Protein AF-A0A953UBF7-F1 (afdb_monomer)

pLDDT: mean 77.96, std 16.89, range [33.72, 96.62]

Nearest PDB structures (foldseek):
  8uew-assembly1_1Y  TM=4.048E-01  e=5.130E+00  Sus scrofa
  1o1o-assembly1_B  TM=3.151E-01  e=7.560E+00  Homo sapiens
  1bbb-assembly1_A  TM=2.854E-01  e=8.329E+00  Homo sapiens

Foldseek 3Di:
DDDDPDDPVVVVVVCVVPPPDPVSVVVVVVVVLVVLLVQQDDVVLLVVLLVLLLVLLVVLCVVPPVVLVVDPLSSVLSSQLSVQLSSQLSSLRSPDDPVDDDPCSQVVSLVRSLVRSCVRNVVRDDPVSSVRSSVSSSVLSVLSCVLDPSVVSVCPPPPPVVVVVVCVVCVVVNVVSVVVVVVVVVCVVVVVVVVVVVD

Secondary structure (DSSP, 8-state):
-------HHHHHHHHHHH--SHHHHHHHHHHHHHHHHHHHS-HHHHHHHHHHHHHHHHHHHHHH-THHHHSHHHHHHHHHHHHHHHHHHHHHHHH--TTS--TTHHHHHHHHHHHHHHHHHTTTS-HHHHHHHHHHHHHHHHHHHHHS-GGGGGGGGS-TTTHHHHHHHHHHHHHHHHHHHHHHHHHHHHHHHHHHH--

Radius of gyration: 20.27 Å; Cα contacts (8 Å, |Δi|>4): 145; chains: 1; bounding box: 44×52×52 Å

Mean predicted aligned error: 11.87 Å

Solvent-accessible surface area (backbone atoms only — not comparable to full-atom values): 11064 Å² total; per-residue (Å²): 137,89,75,76,85,69,61,75,67,62,57,53,52,55,49,64,75,67,45,88,39,75,66,60,46,53,52,51,53,50,52,52,50,52,57,40,30,66,59,34,50,57,68,67,58,53,48,53,49,54,49,50,27,42,50,32,35,52,56,37,27,62,74,79,43,52,64,39,75,72,35,72,68,36,47,54,41,57,46,44,20,43,50,41,21,52,54,40,37,44,49,47,57,48,69,55,60,85,88,67,82,55,92,59,50,66,57,54,34,46,52,53,9,42,52,45,13,50,64,61,24,60,90,60,45,61,65,69,45,49,54,53,17,43,53,52,19,46,60,59,44,48,54,53,47,70,67,55,52,58,70,60,59,67,49,78,81,53,69,74,76,66,62,64,68,60,57,70,70,45,55,64,56,44,51,54,44,52,49,50,53,48,48,52,50,50,50,50,51,56,48,53,56,48,59,68,69,76,110

Structure (mmCIF, N/CA/C/O backbone):
data_AF-A0A953UBF7-F1
#
_entry.id   AF-A0A953UBF7-F1
#
loop_
_atom_site.group_PDB
_atom_site.id
_atom_site.type_symbol
_atom_site.label_atom_id
_atom_site.label_alt_id
_atom_site.label_comp_id
_atom_site.label_asym_id
_atom_site.label_entity_id
_atom_site.label_seq_id
_atom_site.pdbx_PDB_ins_code
_atom_site.Cartn_x
_atom_site.Cartn_y
_atom_site.Cartn_z
_atom_site.occupancy
_atom_site.B_iso_or_equiv
_atom_site.auth_seq_id
_atom_site.auth_comp_id
_atom_site.auth_asym_id
_atom_site.auth_atom_id
_atom_site.pdbx_PDB_model_num
ATOM 1 N N . MET A 1 1 ? -28.865 0.551 2.578 1.00 33.72 1 MET A N 1
ATOM 2 C CA . MET A 1 1 ? -29.282 -0.456 3.577 1.00 33.72 1 MET A CA 1
ATOM 3 C C . MET A 1 1 ? -28.766 -0.036 4.948 1.00 33.72 1 MET A C 1
ATOM 5 O O . MET A 1 1 ? -27.561 -0.064 5.179 1.00 33.72 1 MET A O 1
ATOM 9 N N . LEU A 1 2 ? -29.677 0.472 5.781 1.00 41.56 2 LEU A N 1
ATOM 10 C CA . LEU A 1 2 ? -29.469 0.874 7.172 1.00 41.56 2 LEU A CA 1
ATOM 11 C C . LEU A 1 2 ? -29.813 -0.330 8.051 1.00 41.56 2 LEU A C 1
ATOM 13 O O . LEU A 1 2 ? -30.985 -0.585 8.298 1.00 41.56 2 LEU A O 1
ATOM 17 N N . ILE A 1 3 ? -28.807 -1.086 8.480 1.00 40.62 3 ILE A N 1
ATOM 18 C CA . ILE A 1 3 ? -28.975 -2.017 9.598 1.00 40.62 3 ILE A CA 1
ATOM 19 C C . ILE A 1 3 ? -28.558 -1.218 10.838 1.00 40.62 3 ILE A C 1
ATOM 21 O O . ILE A 1 3 ? -27.410 -0.751 10.876 1.00 40.62 3 ILE A O 1
ATOM 25 N N . PRO A 1 4 ? -29.462 -0.965 11.803 1.00 43.62 4 PRO A N 1
ATOM 26 C CA . PRO A 1 4 ? -29.075 -0.317 13.046 1.00 43.62 4 PRO A CA 1
ATOM 27 C C . PRO A 1 4 ? -28.017 -1.192 13.734 1.00 43.62 4 PRO A C 1
ATOM 29 O O . PRO A 1 4 ? -28.071 -2.416 13.617 1.00 43.62 4 PRO A O 1
ATOM 32 N N . PRO A 1 5 ? -27.009 -0.608 14.401 1.00 46.31 5 PRO A N 1
ATOM 33 C CA . PRO A 1 5 ? -26.047 -1.402 15.147 1.00 46.31 5 PRO A CA 1
ATOM 34 C C . PRO A 1 5 ? -26.807 -2.141 16.251 1.00 46.31 5 PRO A C 1
ATOM 36 O O . PRO A 1 5 ? -27.231 -1.518 17.219 1.00 46.31 5 PRO A O 1
ATOM 39 N N . ALA A 1 6 ? -27.006 -3.448 16.076 1.00 48.78 6 ALA A N 1
ATOM 40 C CA . ALA A 1 6 ? -27.524 -4.309 17.123 1.00 48.78 6 ALA A CA 1
ATOM 41 C C . ALA A 1 6 ? -26.631 -4.175 18.363 1.00 48.78 6 ALA A C 1
ATOM 43 O O . ALA A 1 6 ? -25.410 -3.983 18.251 1.00 48.78 6 ALA A O 1
ATOM 44 N N . CYS A 1 7 ? -27.261 -4.193 19.536 1.00 50.72 7 CYS A N 1
ATOM 45 C CA . CYS A 1 7 ? -26.584 -4.087 20.816 1.00 50.72 7 CYS A CA 1
ATOM 46 C C . CYS A 1 7 ? -25.450 -5.116 20.859 1.00 50.72 7 CYS A C 1
ATOM 48 O O . CYS A 1 7 ? -25.650 -6.304 20.621 1.00 50.72 7 CYS A O 1
ATOM 50 N N . ARG A 1 8 ? -24.228 -4.627 21.102 1.00 50.94 8 ARG A N 1
ATOM 51 C CA . ARG A 1 8 ? -22.966 -5.378 20.987 1.00 50.94 8 ARG A CA 1
ATOM 52 C C . ARG A 1 8 ? -22.959 -6.686 21.793 1.00 50.94 8 ARG A C 1
ATOM 54 O O . ARG A 1 8 ? -22.188 -7.578 21.465 1.00 50.94 8 ARG A O 1
ATOM 61 N N . GLU A 1 9 ? -23.786 -6.771 22.827 1.00 54.16 9 GLU A N 1
ATOM 62 C CA . GLU A 1 9 ? -23.867 -7.900 23.754 1.00 54.16 9 GLU A CA 1
ATOM 63 C C . GLU A 1 9 ? -24.744 -9.041 23.216 1.00 54.16 9 GLU A C 1
ATOM 65 O O . GLU A 1 9 ? -24.348 -10.197 23.319 1.00 54.16 9 GLU A O 1
ATOM 70 N N . GLU A 1 10 ? -25.852 -8.738 22.533 1.00 54.81 10 GLU A N 1
ATOM 71 C CA . GLU A 1 10 ? -26.750 -9.758 21.964 1.00 54.81 10 GLU A CA 1
ATOM 72 C C . GLU A 1 10 ? -26.111 -10.459 20.757 1.00 54.81 10 GLU A C 1
ATOM 74 O O . GLU A 1 10 ? -26.178 -11.676 20.632 1.00 54.81 10 GLU A O 1
ATOM 79 N N . VAL A 1 11 ? -25.392 -9.714 19.909 1.00 55.94 11 VAL A N 1
ATOM 80 C CA . VAL A 1 11 ? -24.747 -10.268 18.702 1.00 55.94 11 VAL A CA 1
ATOM 81 C C . VAL A 1 11 ? -23.571 -11.189 19.041 1.00 55.94 11 VAL A C 1
ATOM 83 O O . VAL A 1 11 ? -23.317 -12.148 18.321 1.00 55.94 11 VAL A O 1
ATOM 86 N N . LEU A 1 12 ? -22.827 -10.906 20.116 1.00 55.75 12 LEU A N 1
ATOM 87 C CA . LEU A 1 12 ? -21.696 -11.744 20.529 1.00 55.75 12 LEU A CA 1
ATOM 88 C C . LEU A 1 12 ? -22.151 -13.029 21.232 1.00 55.75 12 LEU A C 1
ATOM 90 O O . LEU A 1 12 ? -21.499 -14.053 21.040 1.00 55.75 12 LEU A O 1
ATOM 94 N N . GLY A 1 13 ? -23.254 -12.983 21.989 1.00 61.88 13 GLY A N 1
ATOM 95 C CA . GLY A 1 13 ? -23.862 -14.175 22.590 1.00 61.88 13 GLY A CA 1
ATOM 96 C C . GLY A 1 13 ? -24.376 -15.150 21.530 1.00 61.88 13 GLY A C 1
ATOM 97 O O . GLY A 1 13 ? -24.009 -16.322 21.545 1.00 61.88 13 GLY A O 1
ATOM 98 N N . ASP A 1 14 ? -25.105 -14.638 20.537 1.00 61.62 14 ASP A N 1
ATOM 99 C CA . ASP A 1 14 ? -25.700 -15.452 19.466 1.00 61.62 14 ASP A CA 1
ATOM 100 C C . ASP A 1 14 ? -24.624 -16.056 18.533 1.00 61.62 14 ASP A C 1
ATOM 102 O O . ASP A 1 14 ? -24.662 -17.227 18.156 1.00 61.62 14 ASP A O 1
ATOM 106 N N . LEU A 1 15 ? -23.558 -15.296 18.237 1.00 58.00 15 LEU A N 1
ATOM 107 C CA . LEU A 1 15 ? -22.412 -15.787 17.457 1.00 58.00 15 LEU A CA 1
ATOM 108 C C . LEU A 1 15 ? -21.584 -16.855 18.185 1.00 58.00 15 LEU A C 1
ATOM 110 O O . LEU A 1 15 ? -20.950 -17.688 17.530 1.00 58.00 15 LEU A O 1
ATOM 114 N N . GLN A 1 16 ? -21.539 -16.824 19.517 1.00 62.28 16 GLN A N 1
ATOM 115 C CA . GLN A 1 16 ? -20.818 -17.822 20.304 1.00 62.28 16 GLN A CA 1
ATOM 116 C C . GLN A 1 16 ? -21.568 -19.159 20.331 1.00 62.28 16 GLN A C 1
ATOM 118 O O . GLN A 1 16 ? -20.925 -20.206 20.266 1.00 62.28 16 GLN A O 1
ATOM 123 N N . GLU A 1 17 ? -22.901 -19.134 20.350 1.00 62.50 17 GLU A N 1
ATOM 124 C CA . GLU A 1 17 ? -23.731 -20.345 20.318 1.00 62.50 17 GLU A CA 1
ATOM 125 C C . GLU A 1 17 ? -23.781 -20.992 18.920 1.00 62.50 17 GLU A C 1
ATOM 127 O O . GLU A 1 17 ? -23.814 -22.219 18.805 1.00 62.50 17 GLU A O 1
ATOM 132 N N . GLU A 1 18 ? -23.684 -20.203 17.841 1.00 59.03 18 GLU A N 1
ATOM 133 C CA . GLU A 1 18 ? -23.778 -20.710 16.460 1.00 59.03 18 GLU A CA 1
ATOM 134 C C . GLU A 1 18 ? -22.432 -21.038 15.775 1.00 59.03 18 GLU A C 1
ATOM 136 O O . GLU A 1 18 ? -22.402 -21.625 14.682 1.00 59.03 18 GLU A O 1
ATOM 141 N N . SER A 1 19 ? -21.294 -20.682 16.382 1.00 56.00 19 SER A N 1
ATOM 142 C CA . SER A 1 19 ? -19.953 -20.852 15.790 1.00 56.00 19 SER A CA 1
ATOM 143 C C . SER A 1 19 ? -19.333 -22.240 16.011 1.00 56.00 19 SER A C 1
ATOM 145 O O . SER A 1 19 ? -18.126 -22.381 16.188 1.00 56.00 19 SER A O 1
ATOM 147 N N . ALA A 1 20 ? -20.127 -23.305 15.882 1.00 59.94 20 ALA A N 1
ATOM 148 C CA . ALA A 1 20 ? -19.626 -24.686 15.894 1.00 59.94 20 ALA A CA 1
ATOM 149 C C . ALA A 1 20 ? -18.762 -25.052 14.656 1.00 59.94 20 ALA A C 1
ATOM 151 O O . ALA A 1 20 ? -18.229 -26.156 14.575 1.00 59.94 20 ALA A O 1
ATOM 152 N N . GLY A 1 21 ? -18.603 -24.144 13.679 1.00 72.44 21 GLY A N 1
ATOM 153 C CA . GLY A 1 21 ? -17.847 -24.374 12.443 1.00 72.44 21 GLY A CA 1
ATOM 154 C C . GLY A 1 21 ? -16.841 -23.267 12.112 1.00 72.44 21 GLY A C 1
ATOM 155 O O . GLY A 1 21 ? -17.192 -22.089 12.028 1.00 72.44 21 GLY A O 1
ATOM 156 N N . LEU A 1 22 ? -15.598 -23.667 11.818 1.00 73.69 22 LEU A N 1
ATOM 157 C CA . LEU A 1 22 ? -14.463 -22.780 11.513 1.00 73.69 22 LEU A CA 1
ATOM 158 C C . LEU A 1 22 ? -14.738 -21.823 10.332 1.00 73.69 22 LEU A C 1
ATOM 160 O O . LEU A 1 22 ? -14.312 -20.671 10.350 1.00 73.69 22 LEU A O 1
ATOM 164 N N . GLY A 1 23 ? -15.521 -22.260 9.337 1.00 76.88 23 GLY A N 1
ATOM 165 C CA . GLY A 1 23 ? -15.929 -21.422 8.201 1.00 76.88 23 GLY A CA 1
ATOM 166 C C . GLY A 1 23 ? -16.890 -20.285 8.574 1.00 76.88 23 GLY A C 1
ATOM 167 O O . GLY A 1 23 ? -16.700 -19.155 8.122 1.00 76.88 23 GLY A O 1
ATOM 168 N N . LYS A 1 24 ? -17.883 -20.546 9.441 1.00 76.69 24 LYS A N 1
ATOM 169 C CA . LYS A 1 24 ? -18.813 -19.509 9.930 1.00 76.69 24 LYS A CA 1
ATOM 170 C C . LYS A 1 24 ? -18.070 -18.471 10.773 1.00 76.69 24 LYS A C 1
ATOM 172 O O . LYS A 1 24 ? -18.290 -17.276 10.605 1.00 76.69 24 LYS A O 1
ATOM 177 N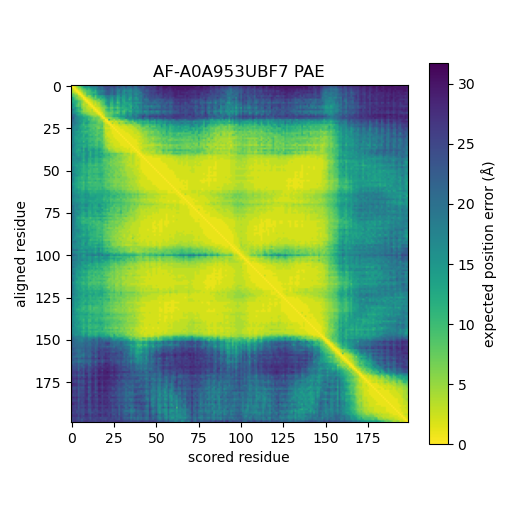 N . PHE A 1 25 ? -17.131 -18.920 11.608 1.00 76.00 25 PHE A N 1
ATOM 178 C CA . PHE A 1 25 ? -16.283 -18.035 12.407 1.00 76.00 25 PHE A CA 1
ATOM 179 C C . PHE A 1 25 ? -15.456 -17.076 11.534 1.00 76.00 25 PHE A C 1
ATOM 181 O O . PHE A 1 25 ? -15.487 -15.864 11.750 1.00 76.00 25 PHE A O 1
ATOM 188 N N . LEU A 1 26 ? -14.771 -17.592 10.504 1.00 79.25 26 LEU A N 1
ATOM 189 C CA . LEU A 1 26 ? -13.985 -16.762 9.581 1.00 79.25 26 LEU A CA 1
ATOM 190 C C . LEU A 1 26 ? -14.847 -15.723 8.856 1.00 79.25 26 LEU A C 1
ATOM 192 O O . LEU A 1 26 ? -14.457 -14.558 8.767 1.00 79.25 26 LEU A O 1
ATOM 196 N N . HIS A 1 27 ? -16.031 -16.117 8.382 1.00 77.62 27 HIS A N 1
ATOM 197 C CA . HIS A 1 27 ? -16.952 -15.199 7.715 1.00 77.62 27 HIS A CA 1
ATOM 198 C C . HIS A 1 27 ? -17.382 -14.054 8.644 1.00 77.62 27 HIS A C 1
ATOM 200 O O . HIS A 1 27 ? -17.322 -12.884 8.264 1.00 77.62 27 HIS A O 1
ATOM 206 N N . THR A 1 28 ? -17.737 -14.370 9.890 1.00 78.56 28 THR A N 1
ATOM 207 C CA . THR A 1 28 ? -18.098 -13.371 10.901 1.00 78.56 28 THR A CA 1
ATOM 208 C C . THR A 1 28 ? -16.956 -12.395 11.172 1.00 78.56 28 THR A C 1
ATOM 210 O O . THR A 1 28 ? -17.177 -11.181 11.178 1.00 78.56 28 THR A O 1
ATOM 213 N N . VAL A 1 29 ? -15.725 -12.891 11.341 1.00 76.94 29 VAL A N 1
ATOM 214 C CA . VAL A 1 29 ? -14.543 -12.038 11.550 1.00 76.94 29 VAL A CA 1
ATOM 215 C C . VAL A 1 29 ? -14.354 -11.080 10.372 1.00 76.94 29 VAL A C 1
ATOM 217 O O . VAL A 1 29 ? -14.191 -9.876 10.583 1.00 76.94 29 VAL A O 1
ATOM 220 N N . VAL A 1 30 ? -14.454 -11.576 9.136 1.00 78.75 30 VAL A N 1
ATOM 221 C CA . VAL A 1 30 ? -14.344 -10.748 7.924 1.00 78.75 30 VAL A CA 1
ATOM 222 C C . VAL A 1 30 ? -15.446 -9.686 7.876 1.00 78.75 30 VAL A C 1
ATOM 224 O O . VAL A 1 30 ? -15.151 -8.513 7.639 1.00 78.75 30 VAL A O 1
ATOM 227 N N . CYS A 1 31 ? -16.698 -10.040 8.170 1.00 79.00 31 CYS A N 1
ATOM 228 C CA . CYS A 1 31 ? -17.802 -9.078 8.211 1.00 79.00 31 CYS A CA 1
ATOM 229 C C . CYS A 1 31 ? -17.588 -7.977 9.260 1.00 79.00 31 CYS A C 1
ATOM 231 O O . CYS A 1 31 ? -17.837 -6.802 8.973 1.00 79.00 31 CYS A O 1
ATOM 233 N N . VAL A 1 32 ? -17.096 -8.326 10.453 1.00 79.12 32 VAL A N 1
ATOM 234 C CA . VAL A 1 32 ? -16.794 -7.353 11.516 1.00 79.12 32 VAL A CA 1
ATOM 235 C C . VAL A 1 32 ? -15.674 -6.408 11.083 1.00 79.12 32 VAL A C 1
ATOM 237 O O . VAL A 1 32 ? -15.807 -5.191 11.245 1.00 79.12 32 VAL A O 1
ATOM 240 N N . VAL A 1 33 ? -14.604 -6.941 10.485 1.00 78.12 33 VAL A N 1
ATOM 241 C CA . VAL A 1 33 ? -13.491 -6.138 9.959 1.00 78.12 33 VAL A CA 1
ATOM 242 C C . VAL A 1 33 ? -13.985 -5.183 8.873 1.00 78.12 33 VAL A C 1
ATOM 244 O O . VAL A 1 33 ? -13.765 -3.979 8.988 1.00 78.12 33 VAL A O 1
ATOM 247 N N . ILE A 1 34 ? -14.729 -5.676 7.877 1.00 79.25 34 ILE A N 1
ATOM 248 C CA . ILE A 1 34 ? -15.281 -4.851 6.789 1.00 79.25 34 ILE A CA 1
ATOM 249 C C . ILE A 1 34 ? -16.204 -3.763 7.344 1.00 79.25 34 ILE A C 1
ATOM 251 O O . ILE A 1 34 ? -16.106 -2.598 6.949 1.00 79.25 34 ILE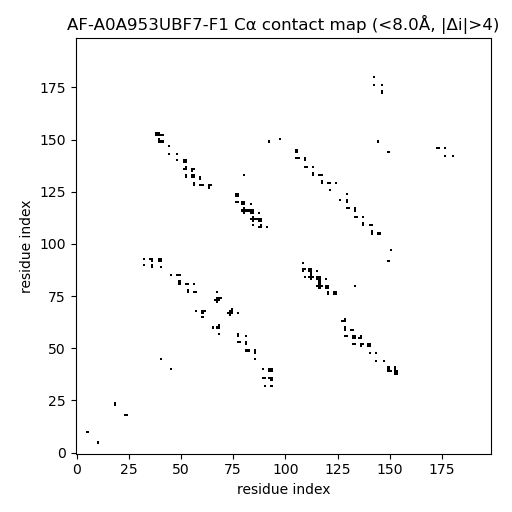 A O 1
ATOM 255 N N . SER A 1 35 ? -17.083 -4.109 8.289 1.00 77.31 35 SER A N 1
ATOM 256 C CA . SER A 1 35 ? -17.969 -3.125 8.910 1.00 77.31 35 SER A CA 1
ATOM 257 C C . SER A 1 35 ? -17.190 -2.055 9.670 1.00 77.31 35 SER A C 1
ATOM 259 O O . SER A 1 35 ? -17.648 -0.911 9.725 1.00 77.31 35 SER A O 1
ATOM 261 N N . ARG A 1 36 ? -16.060 -2.406 10.289 1.00 79.88 36 ARG A N 1
ATOM 262 C CA . ARG A 1 36 ? -15.226 -1.454 11.024 1.00 79.88 36 ARG A CA 1
ATOM 263 C C . ARG A 1 36 ? -14.479 -0.537 10.067 1.00 79.88 36 ARG A C 1
ATOM 265 O O . ARG A 1 36 ? -14.628 0.672 10.198 1.00 79.88 36 ARG A O 1
ATOM 272 N N . VAL A 1 37 ? -13.812 -1.101 9.060 1.00 79.88 37 VAL A N 1
ATOM 273 C CA . VAL A 1 37 ? -13.119 -0.355 7.996 1.00 79.88 37 VAL A CA 1
ATOM 274 C C . VAL A 1 37 ? -14.063 0.646 7.335 1.00 79.88 37 VAL A C 1
ATOM 276 O O . VAL A 1 37 ? -13.744 1.826 7.238 1.00 79.88 37 VAL A O 1
ATOM 279 N N . ARG A 1 38 ? -15.284 0.227 6.981 1.00 78.44 38 ARG A N 1
ATOM 280 C CA . ARG A 1 38 ? -16.285 1.119 6.374 1.00 78.44 38 ARG A CA 1
ATOM 281 C C . ARG A 1 38 ? -16.685 2.301 7.270 1.00 78.44 38 ARG A C 1
ATOM 283 O O . ARG A 1 38 ? -17.118 3.326 6.756 1.00 78.44 38 ARG A O 1
ATOM 290 N N . ARG A 1 39 ? -16.603 2.158 8.596 1.00 74.94 39 ARG A N 1
ATOM 291 C CA . ARG A 1 39 ? -16.935 3.228 9.555 1.00 74.94 39 ARG A CA 1
ATOM 292 C C . ARG A 1 39 ? -15.747 4.136 9.870 1.00 74.94 39 ARG A C 1
ATOM 294 O O . ARG A 1 39 ? -15.970 5.257 10.313 1.00 74.94 39 ARG A O 1
ATOM 301 N N . THR A 1 40 ? -14.517 3.653 9.704 1.00 76.62 40 THR A N 1
ATOM 302 C CA . THR A 1 40 ? -13.296 4.385 10.079 1.00 76.62 40 THR A CA 1
ATOM 303 C C . THR A 1 40 ? -12.581 5.024 8.900 1.00 76.62 40 THR A C 1
ATOM 305 O O . THR A 1 40 ? -11.882 6.013 9.085 1.00 76.62 40 THR A O 1
ATOM 308 N N . SER A 1 41 ? -12.745 4.476 7.701 1.00 79.00 41 SER A N 1
ATOM 309 C CA . SER A 1 41 ? -12.047 4.939 6.509 1.00 79.00 41 SER A CA 1
ATOM 310 C C . SER A 1 41 ? -12.970 5.795 5.646 1.00 79.00 41 SER A C 1
ATOM 312 O O . SER A 1 41 ? -14.020 5.335 5.196 1.00 79.00 41 SER A O 1
ATOM 314 N N . ASP A 1 42 ? -12.565 7.039 5.396 1.00 83.69 42 ASP A N 1
ATOM 315 C CA . ASP A 1 42 ? -13.199 7.884 4.386 1.00 83.69 42 ASP A CA 1
ATOM 316 C C . ASP A 1 42 ? -12.857 7.323 2.990 1.00 83.69 42 ASP A C 1
ATOM 318 O O . ASP A 1 42 ? -11.670 7.232 2.650 1.00 83.69 42 ASP A O 1
ATOM 322 N N . PRO A 1 43 ? -13.855 6.930 2.172 1.00 83.31 43 PRO A N 1
ATOM 323 C CA . PRO A 1 43 ? -13.607 6.348 0.856 1.00 83.31 43 PRO A CA 1
ATOM 324 C C . PRO A 1 43 ? -12.833 7.287 -0.077 1.00 83.31 43 PRO A C 1
ATOM 326 O O . PRO A 1 43 ? -12.088 6.802 -0.927 1.00 83.31 43 PRO A O 1
ATOM 329 N N . VAL A 1 44 ? -12.964 8.609 0.082 1.00 86.38 44 VAL A N 1
ATOM 330 C CA . VAL A 1 44 ? -12.231 9.584 -0.739 1.00 86.38 44 VAL A CA 1
ATOM 331 C C . VAL A 1 44 ? -10.750 9.583 -0.369 1.00 86.38 44 VAL A C 1
ATOM 333 O O . VAL A 1 44 ? -9.900 9.559 -1.256 1.00 86.38 44 VAL A O 1
ATOM 336 N N . VAL A 1 45 ? -10.429 9.546 0.928 1.00 88.00 45 VAL A N 1
ATOM 337 C CA . VAL A 1 45 ? -9.038 9.479 1.408 1.00 88.00 45 VAL A CA 1
ATOM 338 C C . VAL A 1 45 ? -8.388 8.176 0.966 1.00 88.00 45 VAL A C 1
ATOM 340 O O . VAL A 1 45 ? -7.308 8.205 0.385 1.00 88.00 45 VAL A O 1
ATOM 343 N N . VAL A 1 46 ? -9.083 7.051 1.134 1.00 90.38 46 VAL A N 1
ATOM 344 C CA . VAL A 1 46 ? -8.619 5.740 0.656 1.00 90.38 46 VAL A CA 1
ATOM 345 C C . VAL A 1 46 ? -8.343 5.752 -0.845 1.00 90.38 46 VAL A C 1
ATOM 347 O O . VAL A 1 46 ? -7.332 5.210 -1.285 1.00 90.38 46 VAL A O 1
ATOM 350 N N . LEU A 1 47 ? -9.226 6.357 -1.643 1.00 89.56 47 LEU A N 1
ATOM 351 C CA . LEU A 1 47 ? -9.045 6.433 -3.089 1.00 89.56 47 LEU A CA 1
ATOM 352 C C . LEU A 1 47 ? -7.834 7.299 -3.460 1.00 89.56 47 LEU A C 1
ATOM 354 O O . LEU A 1 47 ? -7.053 6.904 -4.324 1.00 89.56 47 LEU A O 1
ATOM 358 N N . MET A 1 48 ? -7.647 8.445 -2.795 1.00 91.38 48 MET A N 1
ATOM 359 C CA . MET A 1 48 ? -6.457 9.285 -2.979 1.00 91.38 48 MET A CA 1
ATOM 360 C C . MET A 1 48 ? -5.180 8.519 -2.633 1.00 91.38 48 MET A C 1
ATOM 362 O O . MET A 1 48 ? -4.205 8.589 -3.380 1.00 91.38 48 MET A O 1
ATOM 366 N N . GLU A 1 49 ? -5.192 7.755 -1.541 1.00 93.31 49 GLU A N 1
ATOM 367 C CA . GLU A 1 49 ? -4.065 6.914 -1.153 1.00 93.31 49 GLU A CA 1
ATOM 368 C C . GLU A 1 49 ? -3.793 5.826 -2.202 1.00 93.31 49 GLU A C 1
ATOM 370 O O . GLU A 1 49 ? -2.671 5.686 -2.693 1.00 93.31 49 GLU A O 1
ATOM 375 N N . ALA A 1 50 ? -4.825 5.098 -2.622 1.00 94.12 50 ALA A N 1
ATOM 376 C CA . ALA A 1 50 ? -4.690 4.051 -3.627 1.00 94.12 50 ALA A CA 1
ATOM 377 C C . ALA A 1 50 ? -4.117 4.600 -4.945 1.00 94.12 50 ALA A C 1
ATOM 379 O O . ALA A 1 50 ? -3.203 4.002 -5.513 1.00 94.12 50 ALA A O 1
ATOM 380 N N . LEU A 1 51 ? -4.590 5.766 -5.397 1.00 93.12 51 LEU A N 1
ATOM 381 C CA . LEU A 1 51 ? -4.080 6.429 -6.597 1.00 93.12 51 LEU A CA 1
ATOM 382 C C . LEU A 1 51 ? -2.635 6.907 -6.422 1.00 93.12 51 LEU A C 1
ATOM 384 O O . LEU A 1 51 ? -1.815 6.696 -7.315 1.00 93.12 51 LEU A O 1
ATOM 388 N N . ALA A 1 52 ? -2.289 7.512 -5.285 1.00 93.69 52 ALA A N 1
ATOM 389 C CA . ALA A 1 52 ? -0.929 7.978 -5.021 1.00 93.69 52 ALA A CA 1
ATOM 390 C C . ALA A 1 52 ? 0.074 6.813 -4.993 1.00 93.69 52 ALA A C 1
ATOM 392 O O . ALA A 1 52 ? 1.147 6.901 -5.589 1.00 93.69 52 ALA A O 1
ATOM 393 N N . LEU A 1 53 ? -0.288 5.693 -4.361 1.00 95.50 53 LEU A N 1
ATOM 394 C CA . LEU A 1 53 ? 0.560 4.500 -4.342 1.00 95.50 53 LEU A CA 1
ATOM 395 C C . LEU A 1 53 ? 0.660 3.863 -5.721 1.00 95.50 53 LEU A C 1
ATOM 397 O O . LEU A 1 53 ? 1.759 3.582 -6.188 1.00 95.50 53 LEU A O 1
ATOM 401 N N . TYR A 1 54 ? -0.466 3.653 -6.396 1.00 94.81 54 TYR A N 1
ATOM 402 C CA . TYR A 1 54 ? -0.449 3.015 -7.705 1.00 94.81 54 TYR A CA 1
ATOM 403 C C . TYR A 1 54 ? 0.340 3.841 -8.732 1.00 94.81 54 TYR A C 1
ATOM 405 O O . TYR A 1 54 ? 1.168 3.294 -9.458 1.00 94.81 54 TYR A O 1
ATOM 413 N N . THR A 1 55 ? 0.170 5.167 -8.741 1.00 94.69 55 THR A N 1
ATOM 414 C CA . THR A 1 55 ? 0.935 6.058 -9.631 1.00 94.69 55 THR A CA 1
ATOM 415 C C . THR A 1 55 ? 2.430 6.041 -9.314 1.00 94.69 55 THR A C 1
ATOM 417 O O . THR A 1 55 ? 3.226 5.991 -10.248 1.00 94.69 55 THR A O 1
ATOM 420 N N . ALA A 1 56 ? 2.832 5.986 -8.037 1.00 95.1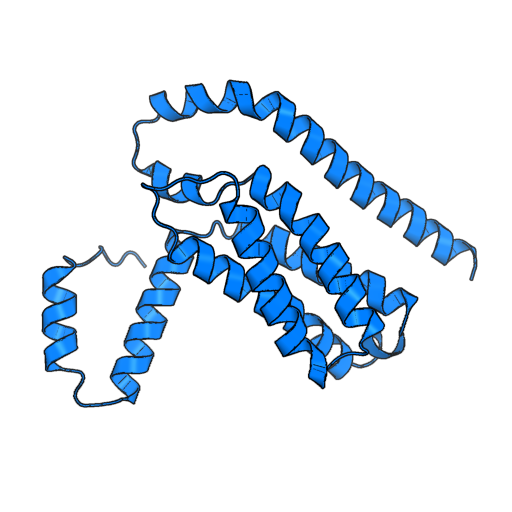9 56 ALA A N 1
ATOM 421 C CA . ALA A 1 56 ? 4.236 5.806 -7.652 1.00 95.19 56 ALA A CA 1
ATOM 422 C C . ALA A 1 56 ? 4.844 4.534 -8.266 1.00 95.19 56 ALA A C 1
ATOM 424 O O . ALA A 1 56 ? 5.928 4.582 -8.848 1.00 95.19 56 ALA A O 1
ATOM 425 N N . PHE A 1 57 ? 4.128 3.411 -8.191 1.00 95.88 57 PHE A N 1
ATOM 426 C CA . PHE A 1 57 ? 4.564 2.146 -8.784 1.00 95.88 57 PHE A CA 1
ATOM 427 C C . PHE A 1 57 ? 4.631 2.202 -10.311 1.00 95.88 57 PHE A C 1
ATOM 429 O O . PHE A 1 57 ? 5.630 1.768 -10.884 1.00 95.88 57 PHE A O 1
ATOM 436 N N . VAL A 1 58 ? 3.628 2.783 -10.972 1.00 95.69 58 VAL A N 1
ATOM 437 C CA . VAL A 1 58 ? 3.613 2.937 -12.437 1.00 95.69 5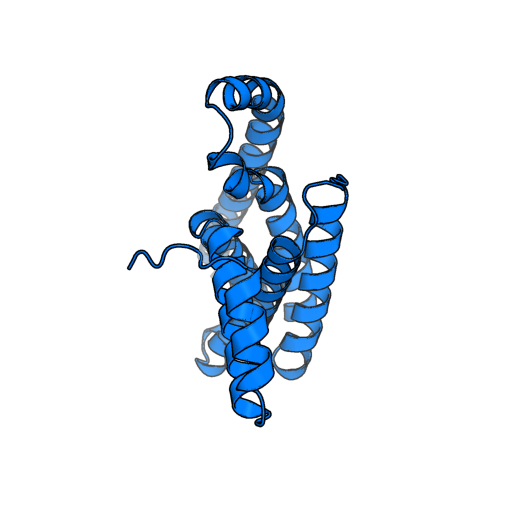8 VAL A CA 1
ATOM 438 C C . VAL A 1 58 ? 4.766 3.815 -12.920 1.00 95.69 58 VAL A C 1
ATOM 440 O O . VAL A 1 58 ? 5.451 3.450 -13.874 1.00 95.69 58 VAL A O 1
ATOM 443 N N . VAL A 1 59 ? 5.024 4.945 -12.257 1.00 95.19 59 VAL A N 1
ATOM 444 C CA . VAL A 1 59 ? 6.117 5.861 -12.619 1.00 95.19 59 VAL A CA 1
ATOM 445 C C . VAL A 1 59 ? 7.470 5.176 -12.463 1.00 95.19 59 VAL A C 1
ATOM 447 O O . VAL A 1 59 ? 8.272 5.192 -13.396 1.00 95.19 59 VAL A O 1
ATOM 450 N N . VAL A 1 60 ? 7.714 4.508 -11.335 1.00 95.50 60 VAL A N 1
ATOM 451 C CA . VAL A 1 60 ? 8.982 3.799 -11.112 1.00 95.50 60 VAL A CA 1
ATOM 452 C C . VAL A 1 60 ? 9.151 2.634 -12.092 1.00 95.50 60 VAL A C 1
ATOM 454 O O . VAL A 1 60 ? 10.233 2.467 -12.657 1.00 95.50 60 VAL A O 1
ATOM 457 N N . ALA A 1 61 ? 8.093 1.861 -12.354 1.00 95.56 61 ALA A N 1
ATOM 458 C CA . ALA A 1 61 ? 8.125 0.797 -13.355 1.00 95.56 61 ALA A CA 1
ATOM 459 C C . ALA A 1 61 ? 8.412 1.354 -14.757 1.00 95.56 61 ALA A C 1
ATOM 461 O O . ALA A 1 61 ? 9.251 0.811 -15.465 1.00 95.56 61 ALA A O 1
ATOM 462 N N . SER A 1 62 ? 7.810 2.488 -15.135 1.00 96.44 62 SER A N 1
ATOM 463 C CA . SER A 1 62 ? 8.054 3.124 -16.439 1.00 96.44 62 SER A CA 1
ATOM 464 C C . SER A 1 62 ? 9.521 3.496 -16.684 1.00 96.44 62 SER A C 1
ATOM 466 O O . SER A 1 62 ? 9.948 3.548 -17.840 1.00 96.44 62 SER A O 1
ATOM 468 N N . TRP A 1 63 ? 10.268 3.739 -15.603 1.00 93.62 63 TRP A N 1
ATOM 469 C CA . TRP A 1 63 ? 11.674 4.130 -15.607 1.00 93.62 63 TRP A CA 1
ATOM 470 C C . TRP A 1 63 ? 12.631 2.943 -15.617 1.00 93.62 63 TRP A C 1
ATOM 472 O O . TRP A 1 63 ? 13.634 2.966 -16.324 1.00 93.62 63 TRP A O 1
ATOM 482 N N . ILE A 1 64 ? 12.337 1.920 -14.819 1.00 93.94 64 ILE A N 1
ATOM 483 C CA . ILE A 1 64 ? 13.258 0.802 -14.590 1.00 93.94 64 ILE A CA 1
ATOM 484 C C . ILE A 1 64 ? 12.940 -0.380 -15.503 1.00 93.94 64 ILE A C 1
ATOM 486 O O . ILE A 1 64 ? 13.850 -0.976 -16.072 1.00 93.94 64 ILE A O 1
ATOM 490 N N . ASP A 1 65 ? 11.663 -0.733 -15.631 1.00 92.56 65 ASP A N 1
ATOM 491 C CA . ASP A 1 65 ? 11.227 -1.920 -16.358 1.00 92.56 65 ASP A CA 1
ATOM 492 C C . ASP A 1 65 ? 9.862 -1.688 -17.012 1.00 92.56 65 ASP A C 1
ATOM 494 O O . ASP A 1 65 ? 8.791 -2.007 -16.488 1.00 92.56 65 ASP A O 1
ATOM 498 N N . ARG A 1 66 ? 9.920 -1.105 -18.209 1.00 94.06 66 ARG A N 1
ATOM 499 C CA . ARG A 1 66 ? 8.739 -0.759 -19.004 1.00 94.06 66 ARG A CA 1
ATOM 500 C C . ARG A 1 66 ? 7.967 -1.992 -19.480 1.00 94.06 66 ARG A C 1
ATOM 502 O O . ARG A 1 66 ? 6.802 -1.845 -19.842 1.00 94.06 66 ARG A O 1
ATOM 509 N N . ALA A 1 67 ? 8.580 -3.181 -19.476 1.00 94.25 67 ALA A N 1
ATOM 510 C CA . ALA A 1 67 ? 7.917 -4.416 -19.890 1.00 94.25 67 ALA A CA 1
ATOM 511 C C . ALA A 1 67 ? 6.764 -4.782 -18.941 1.00 94.25 67 ALA A C 1
ATOM 513 O O . ALA A 1 67 ? 5.722 -5.240 -19.407 1.00 94.25 67 ALA A O 1
ATOM 514 N N . LEU A 1 68 ? 6.889 -4.460 -17.646 1.00 92.88 68 LEU A N 1
ATOM 515 C CA . LEU A 1 68 ? 5.826 -4.648 -16.647 1.00 92.88 68 LEU A CA 1
ATOM 516 C C . LEU A 1 68 ? 4.536 -3.885 -16.973 1.00 92.88 68 LEU A C 1
ATOM 518 O O . LEU A 1 68 ? 3.463 -4.295 -16.545 1.00 92.88 68 LEU A O 1
ATOM 522 N N . LEU A 1 69 ? 4.633 -2.768 -17.700 1.00 94.81 69 LEU A N 1
ATOM 523 C CA . LEU A 1 69 ? 3.473 -1.954 -18.078 1.00 94.81 69 LEU A CA 1
ATOM 524 C C . LEU A 1 69 ? 2.796 -2.442 -19.362 1.00 94.81 69 LEU A C 1
ATOM 526 O O . LEU A 1 69 ? 1.649 -2.084 -19.619 1.00 94.81 69 LEU A O 1
ATOM 530 N N . LEU A 1 70 ? 3.515 -3.210 -20.182 1.00 95.81 70 LEU A N 1
ATOM 531 C CA . LEU A 1 70 ? 3.006 -3.750 -21.441 1.00 95.81 70 LEU A CA 1
ATOM 532 C C . LEU A 1 70 ? 2.324 -5.105 -21.238 1.00 95.81 70 LEU A C 1
ATOM 534 O O . LEU A 1 70 ? 1.411 -5.446 -21.986 1.00 95.81 70 LEU A O 1
ATOM 538 N N . ASP A 1 71 ? 2.758 -5.861 -20.230 1.00 94.56 71 ASP A N 1
ATOM 539 C CA . ASP A 1 71 ? 2.171 -7.144 -19.868 1.00 94.56 71 ASP A CA 1
ATOM 540 C C . ASP A 1 71 ? 0.966 -6.961 -18.917 1.00 94.56 71 ASP A C 1
ATOM 542 O O . ASP A 1 71 ? 1.121 -6.398 -17.827 1.00 94.56 71 ASP A O 1
ATOM 546 N N . PRO A 1 72 ? -0.238 -7.462 -19.263 1.00 94.25 72 PRO A N 1
ATOM 547 C CA . PRO A 1 72 ? -1.388 -7.465 -18.360 1.00 94.25 72 PRO A CA 1
ATOM 548 C C . PRO A 1 72 ? -1.108 -8.128 -17.005 1.00 94.25 72 PRO A C 1
ATOM 550 O O . PRO A 1 72 ? -1.611 -7.662 -15.978 1.00 94.25 72 PRO A O 1
ATOM 553 N N . ALA A 1 73 ? -0.298 -9.194 -16.979 1.00 94.75 73 ALA A N 1
ATOM 554 C CA . ALA A 1 73 ? 0.086 -9.845 -15.727 1.00 94.75 73 ALA A CA 1
ATOM 555 C C . ALA A 1 73 ? 1.034 -8.958 -14.902 1.00 94.75 73 ALA A C 1
ATOM 557 O O . ALA A 1 73 ? 0.893 -8.878 -13.680 1.00 94.75 73 ALA A O 1
ATOM 558 N N . GLY A 1 74 ? 1.932 -8.227 -15.571 1.00 93.62 74 GLY A N 1
ATOM 559 C CA . GLY A 1 74 ? 2.805 -7.221 -14.966 1.00 93.62 74 GLY A CA 1
ATOM 560 C C . GLY A 1 74 ? 2.029 -6.074 -14.313 1.00 93.62 74 GLY A C 1
ATOM 561 O O . GLY A 1 74 ? 2.328 -5.704 -13.177 1.00 93.62 74 GLY A O 1
ATOM 562 N N . LEU A 1 75 ? 0.970 -5.576 -14.959 1.00 93.19 75 LEU A N 1
ATOM 563 C CA . LEU A 1 75 ? 0.095 -4.542 -14.389 1.00 93.19 75 LEU A CA 1
ATOM 564 C C . LEU A 1 75 ? -0.628 -5.019 -13.122 1.00 93.19 75 LEU A C 1
ATOM 566 O O . LEU A 1 75 ? -0.741 -4.263 -12.152 1.00 93.19 75 LEU A O 1
ATOM 570 N N . LEU A 1 76 ? -1.096 -6.270 -13.115 1.00 94.56 76 LEU A N 1
ATOM 571 C CA . LEU A 1 76 ? -1.746 -6.868 -11.948 1.00 94.56 76 LEU A CA 1
ATOM 572 C C . LEU A 1 76 ? -0.744 -7.111 -10.808 1.00 94.56 76 LEU A C 1
ATOM 574 O O . LEU A 1 76 ? -1.041 -6.805 -9.651 1.00 94.56 76 LEU A O 1
ATOM 578 N N . ALA A 1 77 ? 0.466 -7.571 -11.133 1.00 95.38 77 ALA A N 1
ATOM 579 C CA . ALA A 1 77 ? 1.578 -7.683 -10.191 1.00 95.38 77 ALA A CA 1
ATOM 580 C C . ALA A 1 77 ? 1.959 -6.323 -9.578 1.00 95.38 77 ALA A C 1
ATOM 582 O O . ALA A 1 77 ? 2.243 -6.243 -8.382 1.00 95.38 77 ALA A O 1
ATOM 583 N N . LEU A 1 78 ? 1.895 -5.244 -10.366 1.00 95.62 78 LEU A N 1
ATOM 584 C CA . LEU A 1 78 ? 2.169 -3.878 -9.913 1.00 95.62 78 LEU A CA 1
ATOM 585 C C . LEU A 1 78 ? 1.147 -3.368 -8.886 1.00 95.62 78 LEU A C 1
ATOM 587 O O . LEU A 1 78 ? 1.483 -2.542 -8.039 1.00 95.62 78 LEU A O 1
ATOM 591 N N . ALA A 1 79 ? -0.096 -3.850 -8.955 1.00 96.06 79 ALA A N 1
ATOM 592 C CA . ALA A 1 79 ? -1.175 -3.449 -8.054 1.00 96.06 79 ALA A CA 1
ATOM 593 C C . ALA A 1 79 ? -1.132 -4.166 -6.693 1.00 96.06 79 ALA A C 1
ATOM 595 O O . ALA A 1 79 ? -1.681 -3.650 -5.715 1.00 96.06 79 ALA A O 1
ATOM 596 N N . ALA A 1 80 ? -0.469 -5.325 -6.599 1.00 95.88 80 ALA A N 1
ATOM 597 C CA . ALA A 1 80 ? -0.450 -6.131 -5.379 1.00 95.88 80 ALA A CA 1
ATOM 598 C C . ALA A 1 80 ? 0.215 -5.425 -4.172 1.00 95.88 80 ALA A C 1
ATOM 600 O O . ALA A 1 80 ? -0.405 -5.396 -3.105 1.00 95.88 80 ALA A O 1
ATOM 601 N N . PRO A 1 81 ? 1.405 -4.795 -4.287 1.00 96.62 81 PRO A N 1
ATOM 602 C CA . PRO A 1 81 ? 2.005 -4.075 -3.160 1.00 96.62 81 PRO A CA 1
ATOM 603 C C . PRO A 1 81 ? 1.198 -2.847 -2.698 1.00 96.62 81 PRO A C 1
ATOM 605 O O . PRO A 1 81 ? 0.959 -2.737 -1.492 1.00 96.62 81 PRO A O 1
ATOM 608 N N . PRO A 1 82 ? 0.714 -1.950 -3.589 1.00 96.44 82 PRO A N 1
ATOM 609 C CA . PRO A 1 82 ? -0.204 -0.876 -3.208 1.00 96.44 82 PRO A CA 1
ATOM 610 C C . PRO A 1 82 ? -1.443 -1.387 -2.471 1.00 96.44 82 PRO A C 1
ATOM 612 O O . PRO A 1 82 ? -1.806 -0.838 -1.432 1.00 96.44 82 PRO A O 1
ATOM 615 N N . ALA A 1 83 ? -2.067 -2.464 -2.961 1.00 96.06 83 ALA A N 1
ATOM 616 C CA . ALA A 1 83 ? -3.238 -3.054 -2.320 1.00 96.06 83 ALA A CA 1
ATOM 617 C C . ALA A 1 83 ? -2.914 -3.567 -0.907 1.00 96.06 83 ALA A C 1
ATOM 619 O O . ALA A 1 83 ? -3.645 -3.265 0.037 1.00 96.06 83 ALA A O 1
ATOM 620 N N . ALA A 1 84 ? -1.793 -4.275 -0.737 1.00 95.69 84 ALA A N 1
ATOM 621 C CA . ALA A 1 84 ? -1.337 -4.747 0.570 1.00 95.69 84 ALA A CA 1
ATOM 622 C C . ALA A 1 84 ? -1.085 -3.587 1.549 1.00 95.69 84 ALA A C 1
ATOM 624 O O . ALA A 1 84 ? -1.473 -3.656 2.721 1.00 95.69 84 ALA A O 1
ATOM 625 N N . MET A 1 85 ? -0.494 -2.491 1.066 1.00 96.25 85 MET A N 1
ATOM 626 C CA . MET A 1 85 ? -0.268 -1.293 1.870 1.00 96.25 85 MET A CA 1
ATOM 627 C C . MET A 1 85 ? -1.585 -0.654 2.322 1.00 96.25 85 MET A C 1
ATOM 629 O O . MET A 1 85 ? -1.754 -0.402 3.514 1.00 96.25 85 MET A O 1
ATOM 633 N N . ILE A 1 86 ? -2.538 -0.454 1.404 1.00 94.88 86 ILE A N 1
ATOM 634 C CA . ILE A 1 86 ? -3.859 0.114 1.714 1.00 94.88 86 ILE A CA 1
ATOM 635 C C . ILE A 1 86 ? -4.613 -0.756 2.719 1.00 94.88 86 ILE A C 1
ATOM 637 O O . ILE A 1 86 ? -5.138 -0.236 3.702 1.00 94.88 86 ILE A O 1
ATOM 641 N N . VAL A 1 87 ? -4.626 -2.078 2.527 1.00 93.19 87 VAL A N 1
ATOM 642 C CA . VAL A 1 87 ? -5.271 -3.010 3.466 1.00 93.19 87 VAL A CA 1
ATOM 643 C C . VAL A 1 87 ? -4.646 -2.901 4.856 1.00 93.19 87 VAL A C 1
ATOM 645 O O . VAL A 1 87 ? -5.367 -2.826 5.851 1.00 93.19 87 VAL A O 1
ATOM 648 N N . THR A 1 88 ? -3.316 -2.832 4.941 1.00 93.75 88 THR A N 1
ATOM 649 C CA . THR A 1 88 ? -2.623 -2.671 6.228 1.00 93.75 88 THR A CA 1
ATOM 650 C C . THR A 1 88 ? -3.008 -1.363 6.903 1.00 93.75 88 THR A C 1
ATOM 652 O O . THR A 1 88 ? -3.327 -1.351 8.089 1.00 93.75 88 THR A O 1
ATOM 655 N N . LEU A 1 89 ? -3.024 -0.267 6.148 1.00 92.00 89 LEU A N 1
ATOM 656 C CA . LEU A 1 89 ? -3.392 1.046 6.661 1.00 92.00 89 LEU A CA 1
ATOM 657 C C . LEU A 1 89 ? -4.848 1.085 7.150 1.00 92.00 89 LEU A C 1
ATOM 659 O O . LEU A 1 89 ? -5.105 1.573 8.248 1.00 92.00 89 LEU A O 1
ATOM 663 N N . MET A 1 90 ? -5.781 0.495 6.397 1.00 90.81 90 MET A N 1
ATOM 664 C CA . MET A 1 90 ? -7.182 0.348 6.808 1.00 90.81 90 MET A CA 1
ATOM 665 C C . MET A 1 90 ? -7.331 -0.451 8.102 1.00 90.81 90 MET A C 1
ATOM 667 O O . MET A 1 90 ? -8.136 -0.090 8.960 1.00 90.81 90 MET A O 1
ATOM 671 N N . LEU A 1 91 ? -6.565 -1.534 8.257 1.00 88.56 91 LEU A N 1
ATOM 672 C CA . LEU A 1 91 ? -6.563 -2.324 9.486 1.00 88.56 91 LEU A CA 1
ATOM 673 C C . LEU A 1 91 ? -5.998 -1.509 10.653 1.00 88.56 91 LEU A C 1
ATOM 675 O O . LEU A 1 91 ? -6.607 -1.467 11.720 1.00 88.56 91 LEU A O 1
ATOM 679 N N . VAL A 1 92 ? -4.884 -0.807 10.454 1.00 89.56 92 VAL A N 1
ATOM 680 C CA . VAL A 1 92 ? -4.305 0.069 11.484 1.00 89.56 92 VAL A CA 1
ATOM 681 C C . VAL A 1 92 ? -5.313 1.138 11.918 1.00 89.56 92 VAL A C 1
ATOM 683 O O . VAL A 1 92 ? -5.509 1.334 13.117 1.00 89.56 92 VAL A O 1
ATOM 686 N N . ASP A 1 93 ? -6.015 1.771 10.977 1.00 86.69 93 ASP A N 1
ATOM 687 C CA . ASP A 1 93 ? -7.073 2.742 11.283 1.00 86.69 93 ASP A CA 1
ATOM 688 C C . ASP A 1 93 ? -8.251 2.109 12.027 1.00 86.69 93 ASP A C 1
ATOM 690 O O . ASP A 1 93 ? -8.748 2.673 13.002 1.00 86.69 93 ASP A O 1
ATOM 694 N N . ALA A 1 94 ? -8.686 0.922 11.600 1.00 85.12 94 ALA A N 1
ATOM 695 C CA . ALA A 1 94 ? -9.812 0.226 12.208 1.00 85.12 94 ALA A CA 1
ATOM 696 C C . ALA A 1 94 ? -9.536 -0.158 13.671 1.00 85.12 94 ALA A C 1
ATOM 698 O O . ALA A 1 94 ? -10.457 -0.145 14.492 1.00 85.12 94 ALA A O 1
ATOM 699 N N . TYR A 1 95 ? -8.290 -0.498 14.010 1.00 84.12 95 TYR A N 1
ATOM 700 C CA . TYR A 1 95 ? -7.902 -0.965 15.345 1.00 84.12 95 TYR A CA 1
ATOM 701 C C . TYR A 1 95 ? -7.219 0.093 16.216 1.00 84.12 95 TYR A C 1
ATOM 703 O O . TYR A 1 95 ? -6.909 -0.188 17.375 1.00 84.12 95 TYR A O 1
ATOM 711 N N . ASN A 1 96 ? -7.033 1.313 15.716 1.00 84.88 96 ASN A N 1
ATOM 712 C CA . ASN A 1 96 ? -6.479 2.397 16.513 1.00 84.88 96 ASN A CA 1
ATOM 713 C C . ASN A 1 96 ? -7.440 2.816 17.638 1.00 84.88 96 ASN A C 1
ATOM 715 O O . ASN A 1 96 ? -8.618 3.091 17.414 1.00 84.88 96 ASN A O 1
ATOM 719 N N . ASP A 1 97 ? -6.917 2.880 18.867 1.00 81.19 97 ASP A N 1
ATOM 720 C CA . ASP A 1 97 ? -7.655 3.394 20.023 1.00 81.19 97 ASP A CA 1
ATOM 721 C C . ASP A 1 97 ? -7.684 4.935 19.980 1.00 81.19 97 ASP A C 1
ATOM 723 O O . ASP A 1 97 ? -6.604 5.549 20.051 1.00 81.19 97 ASP A O 1
ATOM 727 N N . PRO A 1 98 ? -8.875 5.569 19.890 1.00 75.75 98 PRO A N 1
ATOM 728 C CA . PRO A 1 98 ? -9.006 7.026 19.853 1.00 75.75 98 PRO A CA 1
ATOM 729 C C . PRO A 1 98 ? -8.562 7.692 21.161 1.00 75.75 98 PRO A C 1
ATOM 731 O O . PRO A 1 98 ? -8.289 8.886 21.182 1.00 75.75 98 PRO A O 1
ATOM 734 N N . LYS A 1 99 ? -8.459 6.950 22.273 1.00 78.56 99 LYS A N 1
ATOM 735 C CA . LYS A 1 99 ? -8.065 7.525 23.571 1.00 78.56 99 LYS A CA 1
ATOM 736 C C . LYS A 1 99 ? -6.560 7.722 23.726 1.00 78.56 99 LYS A C 1
ATOM 738 O O . LYS A 1 99 ? -6.127 8.438 24.623 1.00 78.56 99 LYS A O 1
ATOM 743 N N . ARG A 1 100 ? -5.746 7.072 22.890 1.00 78.38 100 ARG A N 1
ATOM 744 C CA . ARG A 1 100 ? -4.278 7.116 22.976 1.00 78.38 100 ARG A CA 1
ATOM 745 C C . ARG A 1 100 ? -3.684 7.731 21.720 1.00 78.38 100 ARG A C 1
ATOM 747 O O . ARG A 1 100 ? -2.986 7.042 20.985 1.00 78.38 100 ARG A O 1
ATOM 754 N N . VAL A 1 101 ? -3.985 8.991 21.429 1.00 70.44 101 VAL A N 1
ATOM 755 C CA . VAL A 1 101 ? -3.494 9.669 20.219 1.00 70.44 101 VAL A CA 1
ATOM 756 C C . VAL A 1 101 ? -2.001 9.975 20.374 1.00 70.44 101 VAL A C 1
ATOM 758 O O . VAL A 1 101 ? -1.605 10.760 21.229 1.00 70.44 101 VAL A O 1
ATOM 761 N N . SER A 1 102 ? -1.156 9.320 19.575 1.00 79.12 102 SER A N 1
ATOM 762 C CA . SER A 1 102 ? 0.279 9.620 19.490 1.00 79.12 102 SER A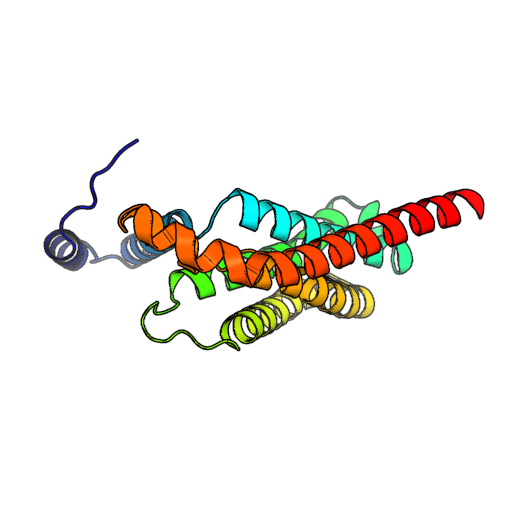 CA 1
ATOM 763 C C . SER A 1 102 ? 0.586 10.168 18.096 1.00 79.12 102 SER A C 1
ATOM 765 O O . SER A 1 102 ? 0.130 9.575 17.114 1.00 79.12 102 SER A O 1
ATOM 767 N N . PRO A 1 103 ? 1.381 11.250 17.978 1.00 77.12 103 PRO A N 1
ATOM 768 C CA . PRO A 1 103 ? 1.699 11.874 16.692 1.00 77.12 103 PRO A CA 1
ATOM 769 C C . PRO A 1 103 ? 2.502 10.957 15.756 1.00 77.12 103 PRO A C 1
ATOM 771 O O . PRO A 1 103 ? 2.535 11.188 14.553 1.00 77.12 103 PRO A O 1
ATOM 774 N N . TYR A 1 104 ? 3.117 9.891 16.281 1.00 81.69 104 TYR A N 1
ATOM 775 C CA . TYR A 1 104 ? 3.895 8.926 15.496 1.00 81.69 104 TYR A CA 1
ATOM 776 C C . TYR A 1 104 ? 3.061 7.762 14.943 1.00 81.69 104 TYR A C 1
ATOM 778 O O . TYR A 1 104 ? 3.571 6.962 14.158 1.00 81.69 104 TYR A O 1
ATOM 786 N N . LYS A 1 105 ? 1.777 7.648 15.310 1.00 83.31 105 LYS A N 1
ATOM 787 C CA . LYS A 1 105 ? 0.898 6.575 14.810 1.00 83.31 105 LYS A CA 1
ATOM 788 C C . LYS A 1 105 ? 0.794 6.513 13.281 1.00 83.31 105 LYS A C 1
ATOM 790 O O . LYS A 1 105 ? 0.873 5.402 12.756 1.00 83.31 105 LYS A O 1
ATOM 795 N N . PRO A 1 106 ? 0.662 7.640 12.549 1.00 85.88 106 PRO A N 1
ATOM 796 C CA . PRO A 1 106 ? 0.619 7.597 11.090 1.00 85.88 106 PRO A CA 1
ATOM 797 C C . PRO A 1 106 ? 1.895 6.991 10.503 1.00 85.88 106 PRO A C 1
ATOM 799 O O . PRO A 1 106 ? 1.826 6.186 9.580 1.00 85.88 106 PRO A O 1
ATOM 802 N N . LEU A 1 107 ? 3.054 7.311 11.091 1.00 88.44 107 LEU A N 1
ATOM 803 C CA . LEU A 1 107 ? 4.338 6.761 10.668 1.00 88.44 107 LEU A CA 1
ATOM 804 C C . LEU A 1 107 ? 4.393 5.247 10.896 1.00 88.44 107 LEU A C 1
ATOM 806 O O . LEU A 1 107 ? 4.780 4.515 9.993 1.00 88.44 107 LEU A O 1
ATOM 810 N N . ALA A 1 108 ? 3.956 4.769 12.063 1.00 87.69 108 ALA A N 1
ATOM 811 C CA . ALA A 1 108 ? 3.917 3.336 12.356 1.00 87.69 108 ALA A CA 1
ATOM 812 C C . ALA A 1 108 ? 3.017 2.569 11.370 1.00 87.69 108 ALA A C 1
ATOM 814 O O . ALA A 1 108 ? 3.403 1.502 10.894 1.00 87.69 108 ALA A O 1
ATOM 815 N N . GLY A 1 109 ? 1.858 3.135 11.013 1.00 90.44 109 GLY A N 1
ATOM 816 C CA . GLY A 1 109 ? 0.966 2.558 10.005 1.00 90.44 109 GLY A CA 1
ATOM 817 C C . GLY A 1 109 ? 1.609 2.485 8.619 1.00 90.44 109 GLY A C 1
ATOM 818 O O . GLY A 1 109 ? 1.557 1.440 7.974 1.00 90.44 109 GLY A O 1
ATOM 819 N N . VAL A 1 110 ? 2.273 3.561 8.187 1.00 92.38 110 VAL A N 1
ATOM 820 C CA . VAL A 1 110 ? 2.991 3.605 6.902 1.00 92.38 110 VAL A CA 1
ATOM 821 C C . VAL A 1 110 ? 4.149 2.606 6.875 1.00 92.38 110 VAL A C 1
ATOM 823 O O . VAL A 1 110 ? 4.310 1.902 5.883 1.00 92.38 110 VAL A O 1
ATOM 826 N N . VAL A 1 111 ? 4.918 2.484 7.962 1.00 91.69 111 VAL A N 1
ATOM 827 C CA . VAL A 1 111 ? 6.019 1.511 8.073 1.00 91.69 111 VAL A CA 1
ATOM 828 C C . VAL A 1 111 ? 5.495 0.074 8.017 1.00 91.69 111 VAL A C 1
ATOM 830 O O . VAL A 1 111 ? 6.031 -0.739 7.265 1.00 91.69 111 VAL A O 1
ATOM 833 N N . ALA A 1 112 ? 4.425 -0.238 8.754 1.00 91.88 112 ALA A N 1
ATOM 834 C CA . ALA A 1 112 ? 3.799 -1.558 8.711 1.00 91.88 112 ALA A CA 1
ATOM 835 C C . ALA A 1 112 ? 3.252 -1.879 7.308 1.00 91.88 112 ALA A C 1
ATOM 837 O O . ALA A 1 112 ? 3.483 -2.970 6.786 1.00 91.88 112 ALA A O 1
ATOM 838 N N . GLY A 1 113 ? 2.581 -0.912 6.673 1.00 94.06 113 GLY A N 1
ATOM 839 C CA . GLY A 1 113 ? 2.064 -1.056 5.314 1.00 94.06 113 GLY A CA 1
ATOM 840 C C . GLY A 1 113 ? 3.165 -1.252 4.276 1.00 94.06 113 GLY A C 1
ATOM 841 O O . GLY A 1 113 ? 3.033 -2.114 3.411 1.00 94.06 113 GLY A O 1
ATOM 842 N N . ALA A 1 114 ? 4.276 -0.522 4.392 1.00 92.62 114 ALA A N 1
ATOM 843 C CA . ALA A 1 114 ? 5.439 -0.689 3.525 1.00 92.62 114 ALA A CA 1
ATOM 844 C C . ALA A 1 114 ? 6.083 -2.073 3.693 1.00 92.62 114 ALA A C 1
ATOM 846 O O . ALA A 1 114 ? 6.415 -2.717 2.700 1.00 92.62 114 ALA A O 1
ATOM 847 N N . ALA A 1 115 ? 6.215 -2.567 4.929 1.00 91.31 115 ALA A N 1
ATOM 848 C CA . ALA A 1 115 ? 6.740 -3.907 5.185 1.00 91.31 115 ALA A CA 1
ATOM 849 C C . ALA A 1 115 ? 5.871 -4.994 4.530 1.00 91.31 115 ALA A C 1
ATOM 851 O O . ALA A 1 115 ? 6.404 -5.892 3.873 1.00 91.31 115 ALA A O 1
ATOM 852 N N . LEU A 1 116 ? 4.539 -4.887 4.643 1.00 93.12 116 LEU A N 1
ATOM 853 C CA . LEU A 1 116 ? 3.636 -5.840 3.997 1.00 93.12 116 LEU A CA 1
ATOM 854 C C . LEU A 1 116 ? 3.647 -5.705 2.469 1.00 93.12 116 LEU A C 1
ATOM 856 O O . LEU A 1 116 ? 3.637 -6.718 1.775 1.00 93.12 116 LEU A O 1
ATOM 860 N N . ALA A 1 117 ? 3.722 -4.484 1.938 1.00 95.25 117 ALA A N 1
ATOM 861 C CA . ALA A 1 117 ? 3.850 -4.245 0.502 1.00 95.25 117 ALA A CA 1
ATOM 862 C C . ALA A 1 117 ? 5.115 -4.898 -0.071 1.00 95.25 117 ALA A C 1
ATOM 864 O O . ALA A 1 117 ? 5.049 -5.569 -1.100 1.00 95.25 117 ALA A O 1
ATOM 865 N N . ILE A 1 118 ? 6.250 -4.772 0.625 1.00 92.62 118 ILE A N 1
ATOM 866 C CA . ILE A 1 118 ? 7.503 -5.430 0.236 1.00 92.62 118 ILE A CA 1
ATOM 867 C C . ILE A 1 118 ? 7.334 -6.950 0.259 1.00 92.62 118 ILE A C 1
ATOM 869 O O . ILE A 1 118 ? 7.699 -7.612 -0.710 1.00 92.62 118 ILE A O 1
ATOM 873 N N . ALA A 1 119 ? 6.750 -7.511 1.319 1.00 92.50 119 ALA A N 1
ATOM 874 C CA . ALA A 1 119 ? 6.514 -8.952 1.405 1.00 92.50 119 ALA A CA 1
ATOM 875 C C . ALA A 1 119 ? 5.604 -9.461 0.270 1.00 92.50 119 ALA A C 1
ATOM 877 O O . ALA A 1 119 ? 5.913 -10.474 -0.355 1.00 92.50 119 ALA A O 1
ATOM 878 N N . ALA A 1 120 ? 4.524 -8.734 -0.036 1.00 94.19 120 ALA A N 1
ATOM 879 C CA . ALA A 1 120 ? 3.581 -9.076 -1.100 1.00 94.19 120 ALA A CA 1
ATOM 880 C C . ALA A 1 120 ? 4.179 -8.918 -2.510 1.00 94.19 120 ALA A C 1
ATOM 882 O O . ALA A 1 120 ? 3.845 -9.683 -3.410 1.00 94.19 120 ALA A O 1
ATOM 883 N N . GLY A 1 121 ? 5.061 -7.935 -2.709 1.00 92.69 121 GLY A N 1
ATOM 884 C CA . GLY A 1 121 ? 5.675 -7.637 -4.004 1.00 92.69 121 GLY A CA 1
ATOM 885 C C . GLY A 1 121 ? 6.940 -8.426 -4.319 1.00 92.69 121 GLY A C 1
ATOM 886 O O . GLY A 1 121 ? 7.297 -8.548 -5.488 1.00 92.69 121 GLY A O 1
ATOM 887 N N . MET A 1 122 ? 7.621 -8.974 -3.308 1.00 92.69 122 MET A N 1
ATOM 888 C CA . MET A 1 122 ? 8.896 -9.679 -3.477 1.00 92.69 122 MET A CA 1
ATOM 889 C C . MET A 1 122 ? 8.862 -10.831 -4.502 1.00 92.69 122 MET A C 1
ATOM 891 O O . MET A 1 122 ? 9.834 -10.944 -5.250 1.00 92.69 122 MET A O 1
ATOM 895 N N . PRO A 1 123 ? 7.805 -11.669 -4.589 1.00 94.81 123 PRO A N 1
ATOM 896 C CA . PRO A 1 123 ? 7.745 -12.723 -5.602 1.00 94.81 123 PRO A CA 1
ATOM 897 C C . PRO A 1 123 ? 7.247 -12.237 -6.974 1.00 94.81 123 PRO A C 1
ATOM 899 O O . PRO A 1 123 ? 7.295 -13.004 -7.929 1.00 94.81 123 PRO A O 1
ATOM 902 N N . LEU A 1 124 ? 6.749 -11.000 -7.076 1.00 95.12 124 LEU A N 1
ATOM 903 C CA . LEU A 1 124 ? 6.020 -10.504 -8.249 1.00 95.12 124 LEU A CA 1
ATOM 904 C C . LEU A 1 124 ? 6.790 -9.455 -9.054 1.00 95.12 124 LEU A C 1
ATOM 906 O O . LEU A 1 124 ? 6.539 -9.298 -10.245 1.00 95.12 124 LEU A O 1
ATOM 910 N N . LEU A 1 125 ? 7.689 -8.705 -8.411 1.00 95.38 125 LEU A N 1
ATOM 911 C CA . LEU A 1 125 ? 8.305 -7.517 -8.995 1.00 95.38 125 LEU A CA 1
ATOM 912 C C . LEU A 1 125 ? 9.833 -7.545 -8.895 1.00 95.38 125 LEU A C 1
ATOM 914 O O . LEU A 1 125 ? 10.390 -8.052 -7.915 1.00 95.38 125 LEU A O 1
ATOM 918 N N . PRO A 1 126 ? 10.538 -6.905 -9.846 1.00 95.56 126 PRO A N 1
ATOM 919 C CA . PRO A 1 126 ? 11.955 -6.624 -9.697 1.00 95.56 126 PRO A CA 1
ATOM 920 C C . PRO A 1 126 ? 12.219 -5.845 -8.403 1.00 95.56 126 PRO A C 1
ATOM 922 O O . PRO A 1 126 ? 11.609 -4.805 -8.141 1.00 95.56 126 PRO A O 1
ATOM 925 N N . ARG A 1 127 ? 13.193 -6.313 -7.612 1.00 94.56 127 ARG A N 1
ATOM 926 C CA . ARG A 1 127 ? 13.607 -5.682 -6.345 1.00 94.56 127 ARG A CA 1
ATOM 927 C C . ARG A 1 127 ? 13.818 -4.159 -6.425 1.00 94.56 127 ARG A C 1
ATOM 929 O O . ARG A 1 127 ? 13.350 -3.486 -5.507 1.00 94.56 127 ARG A O 1
ATOM 936 N N . PRO A 1 128 ? 14.475 -3.583 -7.458 1.00 92.25 128 PRO A N 1
ATOM 937 C CA . PRO A 1 128 ? 14.662 -2.133 -7.509 1.00 92.25 128 PRO A CA 1
ATOM 938 C C . PRO A 1 128 ? 13.336 -1.381 -7.683 1.00 92.25 128 PRO A C 1
ATOM 940 O O . PRO A 1 128 ? 13.122 -0.385 -6.998 1.00 92.25 128 PRO A O 1
ATOM 943 N N . VAL A 1 129 ? 12.420 -1.891 -8.518 1.00 95.56 129 VAL A N 1
ATOM 944 C CA . VAL A 1 129 ? 11.078 -1.311 -8.693 1.00 95.56 129 VAL A CA 1
ATOM 945 C C . VAL A 1 129 ? 10.334 -1.335 -7.366 1.00 95.56 129 VAL A C 1
ATOM 947 O O . VAL A 1 129 ? 9.847 -0.302 -6.921 1.00 95.56 129 VAL A O 1
ATOM 950 N N . LEU A 1 130 ? 10.313 -2.489 -6.698 1.00 96.38 130 LEU A N 1
ATOM 951 C CA . LEU A 1 130 ? 9.607 -2.670 -5.434 1.00 96.38 130 LEU A CA 1
ATOM 952 C C . LEU A 1 130 ? 10.105 -1.719 -4.339 1.00 96.38 130 LEU A C 1
ATOM 954 O O . LEU A 1 130 ? 9.296 -1.037 -3.713 1.00 96.38 130 LEU A O 1
ATOM 958 N N . LEU A 1 131 ? 11.417 -1.663 -4.096 1.00 93.94 131 LEU A N 1
ATOM 959 C CA . LEU A 1 131 ? 11.976 -0.861 -3.005 1.00 93.94 131 LEU A CA 1
ATOM 960 C C . LEU A 1 131 ? 11.814 0.643 -3.258 1.00 93.94 131 LEU A C 1
ATOM 962 O O . LEU A 1 131 ? 11.394 1.369 -2.356 1.00 93.94 131 LEU A O 1
ATOM 966 N N . ILE A 1 132 ? 12.095 1.105 -4.481 1.00 94.88 132 ILE A N 1
ATOM 967 C CA . ILE A 1 132 ? 11.996 2.528 -4.834 1.00 94.88 132 ILE A CA 1
ATOM 968 C C . ILE A 1 132 ? 10.531 2.969 -4.850 1.00 94.88 132 ILE A C 1
ATOM 970 O O . ILE A 1 132 ? 10.199 3.989 -4.247 1.00 94.88 132 ILE A O 1
ATOM 974 N N . ALA A 1 133 ? 9.639 2.189 -5.469 1.00 96.19 133 ALA A N 1
ATOM 975 C CA . ALA A 1 133 ? 8.217 2.514 -5.522 1.00 96.19 133 ALA A CA 1
ATOM 976 C C . ALA A 1 133 ? 7.562 2.483 -4.140 1.00 96.19 133 ALA A C 1
ATOM 978 O O . ALA A 1 133 ? 6.773 3.371 -3.828 1.00 96.19 133 ALA A O 1
ATOM 979 N N . THR A 1 134 ? 7.920 1.519 -3.284 1.00 94.69 134 THR A N 1
ATOM 980 C CA . THR A 1 134 ? 7.408 1.478 -1.906 1.00 94.69 134 THR A CA 1
ATOM 981 C C . THR A 1 134 ? 7.916 2.669 -1.098 1.00 94.69 134 THR A C 1
ATOM 983 O O . THR A 1 134 ? 7.130 3.307 -0.403 1.00 94.69 134 THR A O 1
ATOM 986 N N . GLY A 1 135 ? 9.204 3.011 -1.208 1.00 93.44 135 GLY A N 1
ATOM 987 C CA . GLY A 1 135 ? 9.773 4.176 -0.527 1.00 93.44 135 GLY A CA 1
ATOM 988 C C . GLY A 1 135 ? 9.121 5.487 -0.974 1.00 93.44 135 GLY A C 1
ATOM 989 O O . GLY A 1 135 ? 8.698 6.286 -0.139 1.00 93.44 135 GLY A O 1
ATOM 990 N N . PHE A 1 136 ? 8.973 5.683 -2.286 1.00 94.25 136 PHE A N 1
ATOM 991 C CA . PHE A 1 136 ? 8.323 6.865 -2.853 1.00 94.25 136 PHE A CA 1
ATOM 992 C C . PHE A 1 136 ? 6.829 6.918 -2.507 1.00 94.25 136 PHE A C 1
ATOM 994 O O . PHE A 1 136 ? 6.321 7.953 -2.083 1.00 94.25 136 PHE A O 1
ATOM 1001 N N . GLY A 1 137 ? 6.134 5.785 -2.593 1.00 94.31 137 GLY A N 1
ATOM 1002 C CA . GLY A 1 137 ? 4.736 5.653 -2.201 1.00 94.31 137 GLY A CA 1
ATOM 1003 C C . GLY A 1 137 ? 4.504 5.969 -0.721 1.00 94.31 137 GLY A C 1
ATOM 1004 O O . GLY A 1 137 ? 3.611 6.744 -0.391 1.00 94.31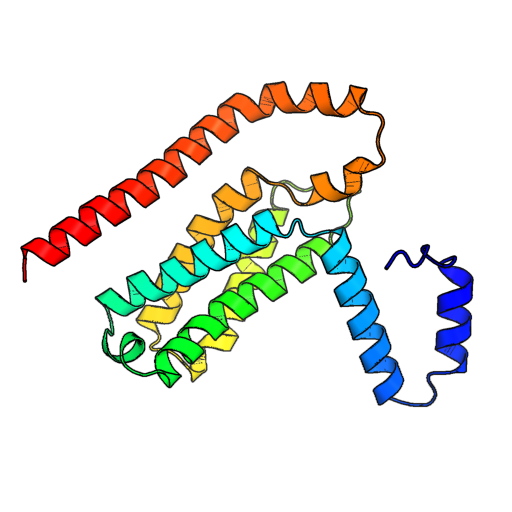 137 GLY A O 1
ATOM 1005 N N . ALA A 1 138 ? 5.347 5.451 0.174 1.00 92.06 138 ALA A N 1
ATOM 1006 C CA . ALA A 1 138 ? 5.305 5.765 1.603 1.00 92.06 138 ALA A CA 1
ATOM 1007 C C . ALA A 1 138 ? 5.553 7.256 1.883 1.00 92.06 138 ALA A C 1
ATOM 1009 O O . ALA A 1 138 ? 4.889 7.844 2.741 1.00 92.06 138 ALA A O 1
ATOM 1010 N N . LEU A 1 139 ? 6.455 7.885 1.125 1.00 92.56 139 LEU A N 1
ATOM 1011 C CA . LEU A 1 139 ? 6.697 9.323 1.207 1.00 92.56 139 LEU A CA 1
ATOM 1012 C C . LEU A 1 139 ? 5.462 10.135 0.784 1.00 92.56 139 LEU A C 1
ATOM 1014 O O . LEU A 1 139 ? 5.162 11.138 1.424 1.00 92.56 139 LEU A O 1
ATOM 1018 N N . LEU A 1 140 ? 4.724 9.689 -0.241 1.00 91.38 140 LEU A N 1
ATOM 1019 C CA . LEU A 1 140 ? 3.466 10.311 -0.681 1.00 91.38 140 LEU A CA 1
ATOM 1020 C C . LEU A 1 140 ? 2.293 10.056 0.279 1.00 91.38 140 LEU A C 1
ATOM 1022 O O . LEU A 1 140 ? 1.410 10.904 0.404 1.00 91.38 140 LEU A O 1
ATOM 1026 N N . MET A 1 141 ? 2.282 8.926 0.990 1.00 90.94 141 MET A N 1
ATOM 1027 C CA . MET A 1 141 ? 1.262 8.623 2.006 1.00 90.94 141 MET A CA 1
ATOM 1028 C C . MET A 1 141 ? 1.323 9.574 3.199 1.00 90.94 141 MET A C 1
ATOM 1030 O O . MET A 1 141 ? 0.286 9.978 3.727 1.00 90.94 141 MET A O 1
ATOM 1034 N N . LEU A 1 142 ? 2.533 9.928 3.638 1.00 88.25 142 LEU A N 1
ATOM 1035 C CA . LEU A 1 142 ? 2.741 10.760 4.821 1.00 88.25 142 LEU A CA 1
ATOM 1036 C C . LEU A 1 142 ? 1.960 12.089 4.785 1.00 88.25 142 LEU A C 1
ATOM 1038 O O . LEU A 1 142 ? 1.218 12.351 5.732 1.00 88.25 142 LEU A O 1
ATOM 1042 N N . PRO A 1 143 ? 2.066 12.929 3.733 1.00 88.12 143 PRO A N 1
ATOM 1043 C CA . PRO A 1 143 ? 1.324 14.182 3.664 1.00 88.12 143 PRO A CA 1
ATOM 1044 C C . PRO A 1 143 ? -0.189 13.962 3.673 1.00 88.12 143 PRO A C 1
ATOM 1046 O O . PRO A 1 143 ? -0.880 14.672 4.400 1.00 88.12 143 PRO A O 1
ATOM 1049 N N . ILE A 1 144 ? -0.698 12.958 2.946 1.00 88.50 144 ILE A N 1
ATOM 1050 C CA . ILE A 1 144 ? -2.134 12.634 2.907 1.00 88.50 144 ILE A CA 1
ATOM 1051 C C . ILE A 1 144 ? -2.629 12.320 4.324 1.00 88.50 144 ILE A C 1
ATOM 1053 O O . ILE A 1 144 ? -3.562 12.963 4.812 1.00 88.50 144 ILE A O 1
ATOM 1057 N N . ARG A 1 145 ? -1.930 11.429 5.030 1.00 87.06 145 ARG A N 1
ATOM 1058 C CA . ARG A 1 145 ? -2.239 11.015 6.408 1.00 87.06 145 ARG A CA 1
ATOM 1059 C C . ARG A 1 145 ? -2.146 12.155 7.421 1.00 87.06 145 ARG A C 1
ATOM 1061 O O . ARG A 1 145 ? -2.944 12.214 8.353 1.00 87.06 145 ARG A O 1
ATOM 1068 N N . LEU A 1 146 ? -1.191 13.065 7.243 1.00 86.00 146 LEU A N 1
ATOM 1069 C CA . LEU A 1 146 ? -1.045 14.247 8.096 1.00 86.00 146 LEU A CA 1
ATOM 1070 C C . LEU A 1 146 ? -2.149 15.286 7.838 1.00 86.00 146 LEU A C 1
ATOM 1072 O O . LEU A 1 146 ? -2.577 15.965 8.770 1.00 86.00 146 LEU A O 1
ATOM 1076 N N . THR A 1 147 ? -2.639 15.408 6.600 1.00 84.19 147 THR A N 1
ATOM 1077 C CA . THR A 1 147 ? -3.747 16.324 6.261 1.00 84.19 147 THR A CA 1
ATOM 1078 C C . THR A 1 147 ? -5.125 15.791 6.645 1.00 84.19 147 THR A C 1
ATOM 1080 O O . THR A 1 147 ? -5.982 16.561 7.101 1.00 84.19 147 THR A O 1
ATOM 1083 N N . PHE A 1 148 ? -5.328 14.481 6.496 1.00 82.19 148 PHE A N 1
ATOM 1084 C CA . PHE A 1 148 ? -6.595 13.789 6.712 1.00 82.19 148 PHE A CA 1
ATOM 1085 C C . PHE A 1 148 ? -6.444 12.713 7.800 1.00 82.19 148 PHE A C 1
ATOM 1087 O O . PHE A 1 148 ? -6.416 11.522 7.493 1.00 82.19 148 PHE A O 1
ATOM 1094 N N . PRO A 1 149 ? -6.341 13.103 9.084 1.00 76.06 149 PRO A N 1
ATOM 1095 C CA . PRO A 1 149 ? -6.289 12.134 10.169 1.00 76.06 149 PRO A CA 1
ATOM 1096 C C . PRO A 1 149 ? -7.587 11.315 10.218 1.00 76.06 149 PRO A C 1
ATOM 1098 O O . PRO A 1 149 ? -8.690 11.873 10.207 1.00 76.06 149 PRO A O 1
ATOM 1101 N N . SER A 1 150 ? -7.450 9.989 10.310 1.00 69.88 150 SER A N 1
ATOM 1102 C CA . SER A 1 150 ? -8.561 9.023 10.304 1.00 69.88 150 SER A CA 1
ATOM 1103 C C . SER A 1 150 ? -9.533 9.187 11.484 1.00 69.88 150 SER A C 1
ATOM 1105 O O . SER A 1 150 ? -10.689 8.775 11.408 1.00 69.88 150 SER A O 1
ATOM 1107 N N . GLU A 1 151 ? -9.120 9.881 12.547 1.00 65.44 151 GLU A N 1
ATOM 1108 C CA . GLU A 1 151 ? -9.939 10.154 13.736 1.00 65.44 151 GLU A CA 1
ATOM 1109 C C . GLU A 1 151 ? -11.143 11.082 13.454 1.00 65.44 151 GLU A C 1
ATOM 1111 O O . GLU A 1 151 ? -12.142 11.043 14.178 1.00 65.44 151 GLU A O 1
ATOM 1116 N N . ARG A 1 152 ? -11.125 11.857 12.356 1.00 55.34 152 ARG A N 1
ATOM 1117 C CA . ARG A 1 152 ? -12.223 12.782 12.004 1.00 55.34 152 ARG A CA 1
ATOM 1118 C C . ARG A 1 152 ? -13.532 12.085 11.631 1.00 55.34 152 ARG A C 1
ATOM 1120 O O . ARG A 1 152 ? -14.597 12.644 11.884 1.00 55.34 152 ARG A O 1
ATOM 1127 N N . ALA A 1 153 ? -13.482 10.871 11.079 1.00 52.34 153 ALA A N 1
ATOM 1128 C CA . ALA A 1 153 ? -14.685 10.146 10.660 1.00 52.34 153 ALA A CA 1
ATOM 1129 C C . ALA A 1 153 ? -15.553 9.694 11.855 1.00 52.34 153 ALA A C 1
ATOM 1131 O O . ALA A 1 153 ? -16.777 9.625 11.748 1.00 52.34 153 ALA A O 1
ATOM 1132 N N . GLN A 1 154 ? -14.945 9.452 13.024 1.00 52.81 154 GLN A N 1
ATOM 1133 C CA . GLN A 1 154 ? -15.675 9.091 14.248 1.00 52.81 154 GLN A CA 1
ATOM 1134 C C . GLN A 1 154 ? -16.256 10.315 14.979 1.00 52.81 154 GLN A C 1
ATOM 1136 O O . GLN A 1 154 ? -17.233 10.186 15.720 1.00 52.81 154 GLN A O 1
ATOM 1141 N N . ALA A 1 155 ? -15.706 11.510 14.737 1.00 49.19 155 ALA A N 1
ATOM 1142 C CA . ALA A 1 155 ? -16.123 12.758 15.375 1.00 49.19 155 ALA A CA 1
ATOM 1143 C C . ALA A 1 155 ? -17.454 13.326 14.843 1.00 49.19 155 ALA A C 1
ATOM 1145 O O . ALA A 1 155 ? -17.992 14.257 15.433 1.00 49.19 155 ALA A O 1
ATOM 1146 N N . ALA A 1 156 ? -18.044 12.750 13.787 1.00 49.50 156 ALA A N 1
ATOM 1147 C CA . ALA A 1 156 ? -19.345 13.170 13.245 1.00 49.50 156 ALA A CA 1
ATOM 1148 C C . ALA A 1 156 ? -20.534 12.984 14.221 1.00 49.50 156 ALA A C 1
ATOM 1150 O O . ALA A 1 156 ? -21.650 13.403 13.924 1.00 49.50 156 ALA A O 1
ATOM 1151 N N . LYS A 1 157 ? -20.309 12.373 15.395 1.00 51.94 157 LYS A N 1
ATOM 1152 C CA . LYS A 1 157 ? -21.268 12.323 16.514 1.00 51.94 157 LYS A CA 1
ATOM 1153 C C . LYS A 1 157 ? -21.079 13.430 17.565 1.00 51.94 157 LYS A C 1
ATOM 1155 O O . LYS A 1 157 ? -21.830 13.457 18.537 1.00 51.94 157 LYS A O 1
ATOM 1160 N N . ILE A 1 158 ? -20.092 14.311 17.409 1.00 51.25 158 ILE A N 1
ATOM 1161 C CA . ILE A 1 158 ? -19.773 15.391 18.355 1.00 51.25 158 ILE A CA 1
ATOM 1162 C C . ILE A 1 158 ? -20.488 16.684 17.902 1.00 51.25 158 ILE A C 1
ATOM 1164 O O . ILE A 1 158 ? -20.561 16.929 16.697 1.00 51.25 158 ILE A O 1
ATOM 1168 N N . PRO A 1 159 ? -21.035 17.515 18.817 1.00 52.75 159 PRO A N 1
ATOM 1169 C CA . PRO A 1 159 ? -21.738 18.750 18.457 1.00 52.75 159 PRO A CA 1
ATOM 1170 C C . PRO A 1 159 ? -20.880 19.682 17.587 1.00 52.75 159 PRO A C 1
ATOM 1172 O O . PRO A 1 159 ? -19.704 19.903 17.882 1.00 52.75 159 PRO A O 1
ATOM 1175 N N . ALA A 1 160 ? -21.486 20.255 16.541 1.00 53.34 160 ALA A N 1
ATOM 1176 C CA . ALA A 1 160 ? -20.826 21.015 15.471 1.00 53.34 160 ALA A CA 1
ATOM 1177 C C . ALA A 1 160 ? -19.955 22.204 15.938 1.00 53.34 160 ALA A C 1
ATOM 1179 O O . ALA A 1 160 ? -19.063 22.640 15.210 1.00 53.34 160 ALA A O 1
ATOM 1180 N N . ASP A 1 161 ? -20.168 22.716 17.151 1.00 51.72 161 ASP A N 1
ATOM 1181 C CA . ASP A 1 161 ? -19.399 23.840 17.696 1.00 51.72 161 ASP A CA 1
ATOM 1182 C C . ASP A 1 161 ? -17.943 23.474 18.032 1.00 51.72 161 ASP A C 1
ATOM 1184 O O . ASP A 1 161 ? -17.057 24.322 17.920 1.00 51.72 161 ASP A O 1
ATOM 1188 N N . TRP A 1 162 ? -17.655 22.202 18.330 1.00 47.72 162 TRP A N 1
ATOM 1189 C CA . TRP A 1 162 ? -16.294 21.730 18.622 1.00 47.72 162 TRP A CA 1
ATOM 1190 C C . TRP A 1 162 ? -15.435 21.545 17.365 1.00 47.72 162 TRP A C 1
ATOM 1192 O O . TRP A 1 162 ? -14.211 21.628 17.439 1.00 47.72 162 TRP A O 1
ATOM 1202 N N . GLN A 1 163 ? -16.050 21.374 16.189 1.00 53.78 163 GLN A N 1
ATOM 1203 C CA . GLN A 1 163 ? -15.311 21.272 14.925 1.00 53.78 163 GLN A CA 1
ATOM 1204 C C . GLN A 1 163 ? -14.665 22.603 14.511 1.00 53.78 163 GLN A C 1
ATOM 1206 O O . GLN A 1 163 ? -13.640 22.600 13.832 1.00 53.78 163 GL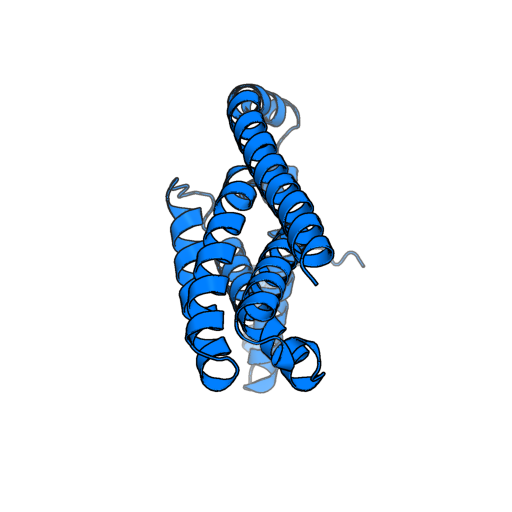N A O 1
ATOM 1211 N N . LYS A 1 164 ? -15.217 23.751 14.929 1.00 47.75 164 LYS A N 1
ATOM 1212 C CA . LYS A 1 164 ? -14.738 25.075 14.493 1.00 47.75 164 LYS A CA 1
ATOM 1213 C C . LYS A 1 164 ? -13.391 25.483 15.106 1.00 47.75 164 LYS A C 1
ATOM 1215 O O . LYS A 1 164 ? -12.693 26.292 14.499 1.00 47.75 164 LYS A O 1
ATOM 1220 N N . LEU A 1 165 ? -12.996 24.921 16.254 1.00 49.34 165 LEU A N 1
ATOM 1221 C CA . LEU A 1 165 ? -11.744 25.292 16.931 1.00 49.34 165 LEU A CA 1
ATOM 1222 C C . LEU A 1 165 ? -10.486 24.674 16.288 1.00 49.34 165 LEU A C 1
ATOM 1224 O O . LEU A 1 165 ? -9.417 25.279 16.341 1.00 49.34 165 LEU A O 1
ATOM 1228 N N . GLU A 1 166 ? -10.592 23.515 15.631 1.00 49.28 166 GLU A N 1
ATOM 1229 C CA . GLU A 1 166 ? -9.423 22.817 15.060 1.00 49.28 166 GLU A CA 1
ATOM 1230 C C . GLU A 1 166 ? -9.058 23.257 13.633 1.00 49.28 166 GLU A C 1
ATOM 1232 O O . GLU A 1 166 ? -7.915 23.097 13.196 1.00 49.28 166 GLU A O 1
ATOM 1237 N N . LEU A 1 167 ? -9.991 23.875 12.901 1.00 50.03 167 LEU A N 1
ATOM 1238 C CA . LEU A 1 167 ? -9.747 24.382 11.543 1.00 50.03 167 LEU A CA 1
ATOM 1239 C C . LEU A 1 167 ? -8.715 25.526 11.503 1.00 50.03 167 LEU A C 1
ATOM 1241 O O . LEU A 1 167 ? -8.057 25.728 10.479 1.00 50.03 167 LEU A O 1
ATOM 1245 N N . PHE A 1 168 ? -8.533 26.257 12.608 1.00 44.75 168 PHE A N 1
ATOM 1246 C CA . PHE A 1 168 ? -7.705 27.467 12.634 1.00 44.75 168 PHE A CA 1
ATOM 1247 C C . PHE A 1 168 ? -6.193 27.188 12.749 1.00 44.75 168 PHE A C 1
ATOM 1249 O O . PHE A 1 168 ? -5.389 27.955 12.216 1.00 44.75 168 PHE A O 1
ATOM 1256 N N . SER A 1 169 ? -5.776 26.081 13.383 1.00 50.75 169 SER A N 1
ATOM 1257 C CA . SER A 1 169 ? -4.349 25.711 13.485 1.00 50.75 169 SER A CA 1
ATOM 1258 C C . SER A 1 169 ? -3.872 24.876 12.289 1.00 50.75 169 SER A C 1
ATOM 1260 O O . SER A 1 169 ? -2.733 25.027 11.836 1.00 50.75 169 SER A O 1
ATOM 1262 N N . LEU A 1 170 ? -4.767 24.075 11.698 1.00 48.50 170 LEU A N 1
ATOM 1263 C CA . LEU A 1 170 ? -4.463 23.210 10.558 1.00 48.50 170 LEU A CA 1
ATOM 1264 C C . LEU A 1 170 ? -4.298 23.974 9.238 1.00 48.50 170 LEU A C 1
ATOM 1266 O O . LEU A 1 170 ? -3.610 23.499 8.339 1.00 48.50 170 LEU A O 1
ATOM 1270 N N . GLY A 1 171 ? -4.885 25.169 9.112 1.00 50.09 171 GLY A N 1
ATOM 1271 C CA . GLY A 1 171 ? -4.889 25.939 7.864 1.00 50.09 171 GLY A CA 1
ATOM 1272 C C . GLY A 1 171 ? -3.504 26.356 7.354 1.00 50.09 171 GLY A C 1
ATOM 1273 O O . GLY A 1 171 ? -3.329 26.522 6.149 1.00 50.09 171 GLY A O 1
ATOM 1274 N N . ARG A 1 172 ? -2.496 26.501 8.227 1.00 56.09 172 ARG A N 1
ATOM 1275 C CA . ARG A 1 172 ? -1.109 26.791 7.804 1.00 56.09 172 ARG A CA 1
ATOM 1276 C C . ARG A 1 172 ? -0.342 25.533 7.394 1.00 56.09 172 ARG A C 1
ATOM 1278 O O . ARG A 1 172 ? 0.389 25.569 6.410 1.00 56.09 172 ARG A O 1
ATOM 1285 N N . PHE A 1 173 ? -0.558 24.424 8.096 1.00 54.50 173 PHE A N 1
ATOM 1286 C CA . PHE A 1 173 ? 0.095 23.145 7.805 1.00 54.50 173 PHE A CA 1
ATOM 1287 C C . PHE A 1 173 ? -0.497 22.479 6.554 1.00 54.50 173 PHE A C 1
ATOM 1289 O O . PHE A 1 173 ? 0.241 22.036 5.677 1.00 54.50 173 PHE A O 1
ATOM 1296 N N . ALA A 1 174 ? -1.825 22.511 6.410 1.00 55.06 174 ALA A N 1
ATOM 1297 C CA . ALA A 1 174 ? -2.534 22.018 5.234 1.00 55.06 174 ALA A CA 1
ATOM 1298 C C . ALA A 1 174 ? -2.131 22.776 3.964 1.00 55.06 174 ALA A C 1
ATOM 1300 O O . ALA A 1 174 ? -1.900 22.134 2.950 1.00 55.06 174 ALA A O 1
ATOM 1301 N N . LYS A 1 175 ? -1.947 24.106 4.031 1.00 55.31 175 LYS A N 1
ATOM 1302 C CA . LYS A 1 175 ? -1.450 24.910 2.898 1.00 55.31 175 LYS A CA 1
ATOM 1303 C C . LYS A 1 175 ? -0.049 24.490 2.450 1.00 55.31 175 LYS A C 1
ATOM 1305 O O . LYS A 1 175 ? 0.189 24.377 1.249 1.00 55.31 175 LYS A O 1
ATOM 1310 N N . GLY A 1 176 ? 0.854 24.225 3.398 1.00 62.28 176 GLY A N 1
ATOM 1311 C CA . GLY A 1 176 ? 2.201 23.731 3.099 1.00 62.28 176 GLY A CA 1
ATOM 1312 C C . GLY A 1 176 ? 2.182 22.345 2.453 1.00 62.28 176 GLY A C 1
ATOM 1313 O O . GLY A 1 176 ? 2.886 22.107 1.475 1.00 62.28 176 GLY A O 1
ATOM 1314 N N . ILE A 1 177 ? 1.316 21.454 2.938 1.00 59.66 177 ILE A N 1
ATOM 1315 C CA . ILE A 1 177 ? 1.193 20.099 2.395 1.00 59.66 177 ILE A CA 1
ATOM 1316 C C . ILE A 1 177 ? 0.511 20.098 1.022 1.00 59.66 177 ILE A C 1
ATOM 1318 O O . ILE A 1 177 ? 1.009 19.445 0.109 1.00 59.66 177 ILE A O 1
ATOM 1322 N N . THR A 1 178 ? -0.565 20.867 0.824 1.00 63.62 178 THR A N 1
ATOM 1323 C CA . THR A 1 178 ? -1.181 21.016 -0.503 1.00 63.62 178 THR A CA 1
ATOM 1324 C C . THR A 1 178 ? -0.197 21.599 -1.502 1.00 63.62 178 THR A C 1
ATOM 1326 O O . THR A 1 178 ? -0.162 21.132 -2.632 1.00 63.62 178 THR A O 1
ATOM 1329 N N . ALA A 1 179 ? 0.644 22.553 -1.086 1.00 63.59 179 ALA A N 1
ATOM 1330 C CA . ALA A 1 179 ? 1.702 23.089 -1.936 1.00 63.59 179 ALA A CA 1
ATOM 1331 C C . ALA A 1 179 ? 2.757 22.023 -2.270 1.00 63.59 179 ALA A C 1
ATOM 1333 O O . ALA A 1 179 ? 3.172 21.935 -3.419 1.00 63.59 179 ALA A O 1
ATOM 1334 N N . GLY A 1 180 ? 3.140 21.176 -1.309 1.00 65.44 180 GLY A N 1
ATOM 1335 C CA . GLY A 1 180 ? 4.065 20.062 -1.533 1.00 65.44 180 GLY A CA 1
ATOM 1336 C C . GLY A 1 180 ? 3.517 18.996 -2.488 1.00 65.44 180 GLY A C 1
ATOM 1337 O O . GLY A 1 180 ? 4.226 18.566 -3.394 1.00 65.44 180 GLY A O 1
ATOM 1338 N N . VAL A 1 181 ? 2.245 18.611 -2.343 1.00 65.00 181 VAL A N 1
ATOM 1339 C CA . VAL A 1 181 ? 1.577 17.652 -3.243 1.00 65.00 181 VAL A CA 1
ATOM 1340 C C . VAL A 1 181 ? 1.396 18.245 -4.639 1.00 65.00 181 VAL A C 1
ATOM 1342 O O . VAL A 1 181 ? 1.689 17.568 -5.624 1.00 65.00 181 VAL A O 1
ATOM 1345 N N . LEU A 1 182 ? 0.982 19.515 -4.743 1.00 70.12 182 LEU A N 1
ATOM 1346 C CA . LEU A 1 182 ? 0.917 20.209 -6.031 1.00 70.12 182 LEU A CA 1
ATOM 1347 C C . LEU A 1 182 ? 2.295 20.274 -6.675 1.00 70.12 182 LEU A C 1
ATOM 1349 O O . LEU A 1 182 ? 2.406 19.969 -7.851 1.00 70.12 182 LEU A O 1
ATOM 1353 N N . PHE A 1 183 ? 3.337 20.615 -5.919 1.00 73.88 183 PHE A N 1
ATOM 1354 C CA . PHE A 1 183 ? 4.701 20.676 -6.430 1.00 73.88 183 PHE A CA 1
ATOM 1355 C C . PHE A 1 183 ? 5.186 19.309 -6.921 1.00 73.88 183 PHE A C 1
ATOM 1357 O O . PHE A 1 183 ? 5.744 19.226 -8.010 1.00 73.8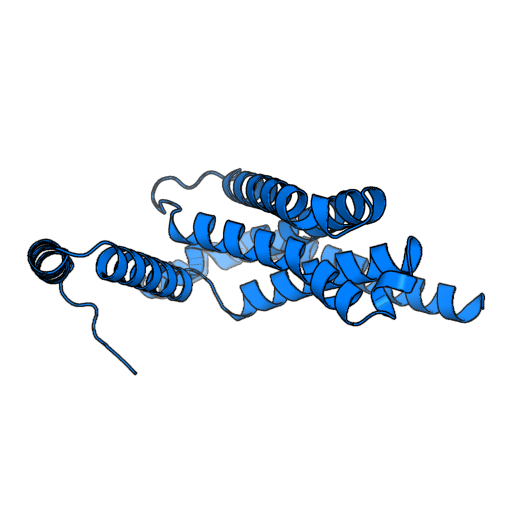8 183 PHE A O 1
ATOM 1364 N N . ALA A 1 184 ? 4.921 18.235 -6.173 1.00 64.62 184 ALA A N 1
ATOM 1365 C CA . AL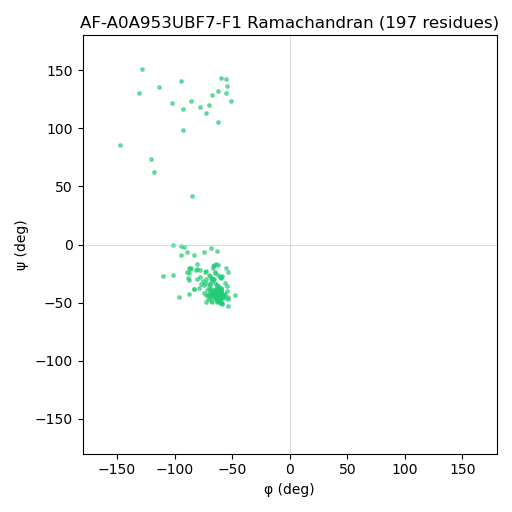A A 1 184 ? 5.260 16.877 -6.586 1.00 64.62 184 ALA A CA 1
ATOM 1366 C C . ALA A 1 184 ? 4.519 16.467 -7.870 1.00 64.62 184 ALA A C 1
ATOM 1368 O O . ALA A 1 184 ? 5.142 15.936 -8.785 1.00 64.62 184 ALA A O 1
ATOM 1369 N N . LEU A 1 185 ? 3.220 16.769 -7.980 1.00 68.06 185 LEU A N 1
ATOM 1370 C CA . LEU A 1 185 ? 2.432 16.522 -9.194 1.00 68.06 185 LEU A CA 1
ATOM 1371 C C . LEU A 1 185 ? 2.926 17.351 -10.383 1.00 68.06 185 LEU A C 1
ATOM 1373 O O . LEU A 1 185 ? 3.042 16.832 -11.488 1.00 68.06 185 LEU A O 1
ATOM 1377 N N . LEU A 1 186 ? 3.246 18.626 -10.167 1.00 75.31 186 LEU A N 1
ATOM 1378 C CA . LEU A 1 186 ? 3.734 19.531 -11.208 1.00 75.31 186 LEU A CA 1
ATOM 1379 C C . LEU A 1 186 ? 5.126 19.106 -11.685 1.00 75.31 186 LEU A C 1
ATOM 1381 O O . LEU A 1 186 ? 5.369 19.065 -12.887 1.00 75.31 186 LEU A O 1
ATOM 1385 N N . ALA A 1 187 ? 6.005 18.701 -10.766 1.00 65.50 187 ALA A N 1
ATOM 1386 C CA . ALA A 1 187 ? 7.293 18.104 -11.097 1.00 65.50 187 ALA A CA 1
ATOM 1387 C C . ALA A 1 187 ? 7.110 16.825 -11.924 1.00 65.50 187 ALA A C 1
ATOM 1389 O O . ALA A 1 187 ? 7.783 16.660 -12.934 1.00 65.50 187 ALA A O 1
ATOM 1390 N N . LEU A 1 188 ? 6.151 15.970 -11.562 1.00 63.62 188 LEU A N 1
ATOM 1391 C CA . LEU A 1 188 ? 5.838 14.733 -12.280 1.00 63.62 188 LEU A CA 1
ATOM 1392 C C . LEU A 1 188 ? 5.289 15.003 -13.694 1.00 63.62 188 LEU A C 1
ATOM 1394 O O . LEU A 1 188 ? 5.687 14.327 -14.639 1.00 63.62 188 LEU A O 1
ATOM 1398 N N . ILE A 1 189 ? 4.453 16.034 -13.869 1.00 78.19 189 ILE A N 1
ATOM 1399 C CA . ILE A 1 189 ? 3.941 16.474 -15.180 1.00 78.19 189 ILE A CA 1
ATOM 1400 C C . ILE A 1 189 ? 5.061 17.055 -16.050 1.00 78.19 189 ILE A C 1
ATOM 1402 O O . ILE A 1 189 ? 5.202 16.666 -17.208 1.00 78.19 189 ILE A O 1
ATOM 1406 N N . VAL A 1 190 ? 5.868 17.974 -15.507 1.00 74.56 190 VAL A N 1
ATOM 1407 C CA . VAL A 1 190 ? 7.002 18.588 -16.224 1.00 74.56 190 VAL A CA 1
ATOM 1408 C C . VAL A 1 190 ? 7.998 17.519 -16.656 1.00 74.56 190 VAL A C 1
ATOM 1410 O O . VAL A 1 190 ? 8.515 17.550 -17.770 1.00 74.56 190 VAL A O 1
ATOM 1413 N N . PHE A 1 191 ? 8.225 16.540 -15.794 1.00 59.75 191 PHE A N 1
ATOM 1414 C CA . PHE A 1 191 ? 9.120 15.431 -16.053 1.00 59.75 191 PHE A CA 1
ATOM 1415 C C . PHE A 1 191 ? 8.585 14.462 -17.111 1.00 59.75 191 PHE A C 1
ATOM 1417 O O . PHE A 1 191 ? 9.321 14.096 -18.024 1.00 59.75 191 PHE A O 1
ATOM 1424 N N . ALA A 1 192 ? 7.296 14.112 -17.059 1.00 67.44 192 ALA A N 1
ATOM 1425 C CA . ALA A 1 192 ? 6.648 13.320 -18.105 1.00 67.44 192 ALA A CA 1
ATOM 1426 C C . ALA A 1 192 ? 6.678 14.039 -19.467 1.00 67.44 192 ALA A C 1
ATOM 1428 O O . ALA A 1 192 ? 6.918 13.411 -20.498 1.00 67.44 192 ALA A O 1
ATOM 1429 N N . ALA A 1 193 ? 6.495 15.364 -19.476 1.00 75.94 193 ALA A N 1
ATOM 1430 C CA . ALA A 1 193 ? 6.611 16.183 -20.681 1.00 75.94 193 ALA A CA 1
ATOM 1431 C C . ALA A 1 193 ? 8.051 16.245 -21.222 1.00 75.94 193 ALA A C 1
ATOM 1433 O O . ALA A 1 193 ? 8.246 16.339 -22.433 1.00 75.94 193 ALA A O 1
ATOM 1434 N N . TYR A 1 194 ? 9.057 16.178 -20.345 1.00 76.38 194 TYR A N 1
ATOM 1435 C CA . TYR A 1 194 ? 10.463 16.138 -20.743 1.00 76.38 194 TYR A CA 1
ATOM 1436 C C . TYR A 1 194 ? 10.834 14.794 -21.385 1.00 76.38 194 TYR A C 1
ATOM 1438 O O . TYR A 1 194 ? 11.403 14.796 -22.474 1.00 76.38 194 TYR A O 1
ATOM 1446 N N . ASP A 1 195 ? 10.439 13.664 -20.783 1.00 68.19 195 ASP A N 1
ATOM 1447 C CA . ASP A 1 195 ? 10.703 12.321 -21.338 1.00 68.19 195 ASP A CA 1
ATOM 1448 C C . ASP A 1 195 ? 10.036 12.115 -22.712 1.00 68.19 195 ASP A C 1
ATOM 1450 O O . ASP A 1 195 ? 10.632 11.532 -23.617 1.00 68.19 195 ASP A O 1
ATOM 1454 N N . LEU A 1 196 ? 8.829 12.665 -22.909 1.00 70.75 196 LEU A N 1
ATOM 1455 C CA . LEU A 1 196 ? 8.129 12.663 -24.203 1.00 70.75 196 LEU A CA 1
ATOM 1456 C C . LEU A 1 196 ? 8.841 13.478 -25.290 1.00 70.75 196 LEU A C 1
ATOM 1458 O O . LEU A 1 196 ? 8.606 13.238 -26.470 1.00 70.75 196 LEU A O 1
ATOM 1462 N N . ARG A 1 197 ? 9.673 14.454 -24.913 1.00 70.31 197 ARG A N 1
ATOM 1463 C CA . ARG A 1 197 ? 10.385 15.328 -25.855 1.00 70.31 197 ARG A CA 1
ATOM 1464 C C . ARG A 1 197 ? 11.743 14.766 -26.277 1.00 70.31 197 ARG A C 1
ATOM 1466 O O . ARG A 1 197 ? 12.264 15.167 -27.312 1.00 70.31 197 ARG A O 1
ATOM 1473 N N . THR A 1 198 ? 12.336 13.898 -25.464 1.00 68.06 198 THR A N 1
ATOM 1474 C CA . THR A 1 198 ? 13.664 13.307 -25.703 1.00 68.06 198 THR A CA 1
ATOM 1475 C C . THR A 1 198 ? 13.637 11.980 -26.465 1.00 68.06 198 THR A C 1
ATOM 1477 O O . THR A 1 198 ? 14.701 11.430 -26.739 1.00 68.06 198 THR A O 1
ATOM 1480 N N . ARG A 1 199 ? 12.451 11.469 -26.805 1.00 49.34 199 ARG A N 1
ATOM 1481 C CA . ARG A 1 199 ? 12.253 10.318 -27.698 1.00 49.34 199 ARG A CA 1
ATOM 1482 C C . ARG A 1 199 ? 11.821 10.785 -29.077 1.00 49.34 199 ARG A C 1
ATOM 1484 O O . ARG A 1 199 ? 12.203 10.096 -30.044 1.00 49.34 199 ARG A O 1
#

Sequence (199 aa):
MLIPPACREEVLGDLQEESAGLGKFLHTVVCVVISRVRRTSDPVVVLMEALALYTAFVVVASWIDRALLLDPAGLLALAAPPAAMIVTLMLVDAYNDPKRVSPYKPLAGVVAGAALAIAAGMPLLPRPVLLIATGFGALLMLPIRLTFPSERAQAAKIPADWQKLELFSLGRFAKGITAGVLFALLALIVFAAYDLRTR